Protein AF-C4XUM9-F1 (afdb_monomer)

Radius of gyration: 17.63 Å; Cα contacts (8 Å, |Δi|>4): 335; chains: 1; bounding box: 43×42×44 Å

pLDDT: mean 87.36, std 7.88, range [58.59, 98.12]

Secondary structure (DSSP, 8-state):
----HHHHHHS-SS--TTGGGTTTTGGGS-TTTTTS--TTTT-EEEEPPTTHHHHHHHTT---TTEEEEEEEEE-TTS-EEEEEEEEE--TT--TTTSPPPHHHHHTTEEEEE-TTS-EEEEEESSTTGGGBSSGGG-S-HHHHTSHHHHHHHHHHHTTTGGGSHHHHHHHHHHHHHHHHHHHHS-S-B-S-TT-HHHHHHHHHHHHHHHH-TTTSSHHHHHHHHHHHHHHHHHHSS----

Mean predicted aligned error: 4.96 Å

Solvent-accessible surface area (backbone atoms only — not comparable to full-atom values): 13783 Å² total; per-residue (Å²): 133,84,79,64,58,70,68,54,65,72,44,70,36,56,80,61,80,70,54,48,67,71,34,80,14,46,94,33,37,40,82,51,35,92,79,42,96,47,92,63,27,73,40,34,77,43,60,33,57,62,48,45,58,62,53,39,47,78,74,73,39,71,48,93,73,39,48,77,48,78,46,77,43,73,44,90,87,67,48,69,37,52,39,42,26,39,40,34,60,54,56,62,67,47,77,93,60,50,84,74,42,65,62,68,47,38,53,63,41,41,59,36,50,45,97,82,36,49,73,80,47,69,44,56,61,45,83,69,62,67,26,39,81,41,46,84,69,38,75,44,46,60,51,42,77,36,36,68,64,48,52,57,39,35,58,63,45,41,51,74,50,32,72,33,68,49,52,34,49,50,35,44,49,49,56,48,55,54,50,34,43,52,74,70,38,80,78,53,65,48,76,59,92,90,33,70,69,30,53,53,45,52,52,51,46,50,50,41,66,72,67,38,53,53,66,72,35,71,66,47,50,51,53,52,42,52,49,53,52,52,47,29,73,74,72,42,84,72,73,40,95

Structure (mmCIF, N/CA/C/O backbone):
data_AF-C4XUM9-F1
#
_entry.id   AF-C4XUM9-F1
#
loop_
_atom_site.group_PDB
_atom_site.id
_atom_site.type_symbol
_atom_site.label_atom_id
_atom_site.label_alt_id
_atom_site.label_comp_id
_atom_site.label_asym_id
_atom_site.label_entity_id
_atom_site.label_seq_id
_atom_site.pdbx_PDB_ins_code
_atom_site.Cartn_x
_atom_site.Cartn_y
_atom_site.Cartn_z
_atom_site.occupancy
_atom_site.B_iso_or_equiv
_atom_site.auth_seq_id
_atom_site.auth_comp_id
_atom_site.auth_asym_id
_atom_site.auth_atom_id
_atom_site.pdbx_PDB_model_num
ATOM 1 N N . MET A 1 1 ? -16.217 -0.225 17.282 1.00 58.59 1 MET A N 1
ATOM 2 C CA . MET A 1 1 ? -15.770 -1.622 17.498 1.00 58.59 1 MET A CA 1
ATOM 3 C C . MET A 1 1 ? -14.304 -1.639 17.130 1.00 58.59 1 MET A C 1
ATOM 5 O O . MET A 1 1 ? -14.008 -1.179 16.041 1.00 58.59 1 MET A O 1
ATOM 9 N N . SER A 1 2 ? -13.406 -2.092 18.003 1.00 78.06 2 SER A N 1
ATOM 10 C CA . SER A 1 2 ? -11.988 -2.178 17.647 1.00 78.06 2 SER A CA 1
ATOM 11 C C . SER A 1 2 ? -11.741 -3.335 16.677 1.00 78.06 2 SER A C 1
ATOM 13 O O . SER A 1 2 ? -12.441 -4.353 16.700 1.00 78.06 2 SER A O 1
ATOM 15 N N . VAL A 1 3 ? -10.749 -3.168 15.805 1.00 87.25 3 VAL A N 1
ATOM 16 C CA . VAL A 1 3 ? -10.325 -4.199 14.855 1.00 87.25 3 VAL A CA 1
ATOM 17 C C . VAL A 1 3 ? -9.830 -5.434 15.613 1.00 87.25 3 VAL A C 1
ATOM 19 O O . VAL A 1 3 ? -8.947 -5.336 16.466 1.00 87.25 3 VAL A O 1
ATOM 22 N N . ASN A 1 4 ? -10.361 -6.617 15.287 1.00 89.31 4 ASN A N 1
ATOM 23 C CA . ASN A 1 4 ? -9.868 -7.877 15.850 1.00 89.31 4 ASN A CA 1
ATOM 24 C C . ASN A 1 4 ? -8.611 -8.342 15.101 1.00 89.31 4 ASN A C 1
ATOM 26 O O . ASN A 1 4 ? -8.673 -9.185 14.203 1.00 89.31 4 ASN A O 1
ATOM 30 N N . TRP A 1 5 ? -7.466 -7.777 15.482 1.00 91.44 5 TRP A N 1
ATOM 31 C CA . TRP A 1 5 ? -6.184 -8.088 14.859 1.00 91.44 5 TRP A CA 1
ATOM 32 C C . TRP A 1 5 ? -5.729 -9.533 15.062 1.00 91.44 5 TRP A C 1
ATOM 34 O O . TRP A 1 5 ? -5.116 -10.081 14.153 1.00 91.44 5 TRP A O 1
ATOM 44 N N . ALA A 1 6 ? -6.092 -10.187 16.170 1.00 89.31 6 ALA A N 1
ATOM 45 C CA . ALA A 1 6 ? -5.773 -11.599 16.385 1.00 89.31 6 ALA A CA 1
ATOM 46 C C . ALA A 1 6 ? -6.428 -12.501 15.326 1.00 89.31 6 ALA A C 1
ATOM 48 O O . ALA A 1 6 ? -5.746 -13.284 14.669 1.00 89.31 6 ALA A O 1
ATOM 49 N N . ALA A 1 7 ? -7.724 -12.307 15.062 1.00 87.25 7 ALA A N 1
ATOM 50 C CA . ALA A 1 7 ? -8.428 -13.063 14.025 1.00 87.25 7 ALA A CA 1
ATOM 51 C C . ALA A 1 7 ? -7.882 -12.782 12.611 1.00 87.25 7 ALA A C 1
ATOM 53 O O . ALA A 1 7 ? -7.812 -13.678 11.770 1.00 87.25 7 ALA A O 1
ATOM 54 N N . ILE A 1 8 ? -7.476 -11.537 12.333 1.00 87.75 8 ILE A N 1
ATOM 55 C CA . ILE A 1 8 ? -6.858 -11.160 11.051 1.00 87.75 8 ILE A CA 1
ATOM 56 C C . ILE A 1 8 ? -5.431 -11.725 10.937 1.00 87.75 8 ILE A C 1
ATOM 58 O O . ILE A 1 8 ? -4.968 -12.029 9.837 1.00 87.75 8 ILE A O 1
ATOM 62 N N . ALA A 1 9 ? -4.710 -11.876 12.047 1.00 84.19 9 ALA A N 1
ATOM 63 C CA . ALA A 1 9 ? -3.357 -12.419 12.072 1.00 84.19 9 ALA A CA 1
ATOM 64 C C . ALA A 1 9 ? -3.317 -13.917 11.750 1.00 84.19 9 ALA A C 1
ATOM 66 O O . ALA A 1 9 ? -2.439 -14.360 11.008 1.00 84.19 9 ALA A O 1
ATOM 67 N N . GLU A 1 10 ? -4.296 -14.670 12.250 1.00 82.44 10 GLU A N 1
ATOM 68 C CA . GLU A 1 10 ? -4.438 -16.112 12.016 1.00 82.44 10 GLU A CA 1
ATOM 69 C C . GLU A 1 10 ? -4.840 -16.449 10.570 1.00 82.44 10 GLU A C 1
ATOM 71 O O . GLU A 1 10 ? -4.555 -17.542 10.073 1.00 82.44 10 GLU A O 1
ATOM 76 N N . ALA A 1 11 ? -5.474 -15.511 9.860 1.00 80.19 11 ALA A N 1
ATOM 77 C CA . ALA A 1 11 ? -5.874 -15.711 8.475 1.00 80.19 11 ALA A CA 1
ATOM 78 C C . ALA A 1 11 ? -4.653 -15.820 7.542 1.00 80.19 11 ALA A C 1
ATOM 80 O O . ALA A 1 11 ? -3.813 -14.922 7.429 1.00 80.19 11 ALA A O 1
ATOM 81 N N . ARG A 1 12 ? -4.580 -16.925 6.793 1.00 73.62 12 ARG A N 1
ATOM 82 C CA . ARG A 1 12 ? -3.581 -17.108 5.736 1.00 73.62 12 ARG A CA 1
ATOM 83 C C . ARG A 1 12 ? -4.054 -16.402 4.464 1.00 73.62 12 ARG A C 1
ATOM 85 O O . ARG A 1 12 ? -4.864 -16.950 3.722 1.00 73.62 12 ARG A O 1
ATOM 92 N N . HIS A 1 13 ? -3.563 -15.187 4.227 1.00 74.94 13 HIS A N 1
ATOM 93 C CA . HIS A 1 13 ? -3.999 -14.365 3.094 1.00 74.94 13 HIS A CA 1
ATOM 94 C C . HIS A 1 13 ? -3.445 -14.851 1.751 1.00 74.94 13 HIS A C 1
ATOM 96 O O . HIS A 1 13 ? -4.189 -15.358 0.912 1.00 74.94 13 HIS A O 1
ATOM 102 N N . VAL A 1 14 ? -2.125 -14.766 1.571 1.00 68.69 14 VAL A N 1
ATOM 103 C CA . VAL A 1 14 ? -1.428 -15.337 0.415 1.00 68.69 14 VAL A CA 1
ATOM 104 C C . VAL A 1 14 ? -0.789 -16.652 0.839 1.00 68.69 14 VAL A C 1
ATOM 106 O O . VAL A 1 14 ? 0.204 -16.697 1.563 1.00 68.69 14 VAL A O 1
ATOM 109 N N . ALA A 1 15 ? -1.395 -17.759 0.415 1.00 59.69 15 ALA A N 1
ATOM 110 C CA . ALA A 1 15 ? -1.006 -19.106 0.823 1.00 59.69 15 ALA A CA 1
ATOM 111 C C . ALA A 1 15 ? 0.086 -19.734 -0.064 1.00 59.69 15 ALA A C 1
ATOM 113 O O . ALA A 1 15 ? 0.144 -20.956 -0.179 1.00 59.69 15 ALA A O 1
ATOM 114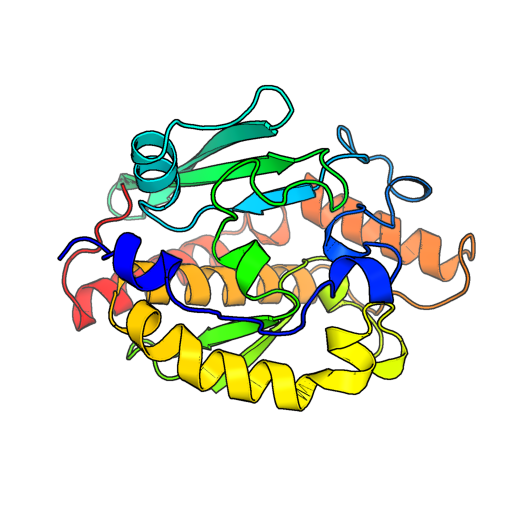 N N . VAL A 1 16 ? 0.973 -18.937 -0.667 1.00 68.62 16 VAL A N 1
ATOM 115 C CA . VAL A 1 16 ? 2.079 -19.470 -1.476 1.00 68.62 16 VAL A CA 1
ATOM 116 C C . VAL A 1 16 ? 3.310 -19.620 -0.592 1.00 68.62 16 VAL A C 1
ATOM 118 O O . VAL A 1 16 ? 3.952 -18.639 -0.217 1.00 68.62 16 VAL A O 1
ATOM 121 N N . LYS A 1 17 ? 3.585 -20.868 -0.199 1.00 69.62 17 LYS A N 1
ATOM 122 C CA . LYS A 1 17 ? 4.740 -21.216 0.633 1.00 69.62 17 LYS A CA 1
ATOM 123 C C . LYS A 1 17 ? 6.020 -20.718 -0.045 1.00 69.62 17 LYS A C 1
ATOM 125 O O . LYS A 1 17 ? 6.168 -20.877 -1.251 1.00 69.62 17 LYS A O 1
ATOM 130 N N . ASP A 1 18 ? 6.901 -20.099 0.737 1.00 71.12 18 ASP A N 1
ATOM 131 C CA . ASP A 1 18 ? 8.214 -19.631 0.289 1.00 71.12 18 ASP A CA 1
ATOM 132 C C . ASP A 1 18 ? 8.171 -18.719 -0.949 1.00 71.12 18 ASP A C 1
ATOM 134 O O . ASP A 1 18 ? 9.137 -18.663 -1.704 1.00 71.12 18 ASP A O 1
ATOM 138 N N . CYS A 1 19 ? 7.082 -17.967 -1.175 1.00 73.25 19 CYS A N 1
ATOM 139 C CA . CYS A 1 19 ? 6.931 -17.136 -2.378 1.00 73.25 19 CYS A CA 1
ATOM 140 C C . CYS A 1 19 ? 8.077 -16.130 -2.573 1.00 73.25 19 CYS A C 1
ATOM 142 O O . CYS A 1 19 ? 8.460 -15.836 -3.705 1.00 73.25 19 CYS A O 1
ATOM 144 N N . TRP A 1 20 ? 8.682 -15.668 -1.477 1.00 74.19 20 TRP A N 1
ATOM 145 C CA . TRP A 1 20 ? 9.862 -14.811 -1.483 1.00 74.19 20 TRP A CA 1
ATOM 146 C C . TRP A 1 20 ? 11.077 -15.469 -2.163 1.00 74.19 20 TRP A C 1
ATOM 148 O O . TRP A 1 20 ? 11.945 -14.756 -2.639 1.00 74.19 20 TRP A O 1
ATOM 158 N N . THR A 1 21 ? 11.146 -16.796 -2.290 1.00 76.00 21 THR A N 1
ATOM 159 C CA . THR A 1 21 ? 12.224 -17.493 -3.022 1.00 76.00 21 THR A CA 1
ATOM 160 C C . THR A 1 21 ? 12.020 -17.486 -4.541 1.00 76.00 21 THR A C 1
ATOM 162 O O . THR A 1 21 ? 12.982 -17.595 -5.292 1.00 76.00 21 THR A O 1
ATOM 165 N N . THR A 1 22 ? 10.780 -17.318 -5.012 1.00 77.00 22 THR A N 1
ATOM 166 C CA . THR A 1 22 ? 10.401 -17.557 -6.422 1.00 77.00 22 THR A CA 1
ATOM 167 C C . THR A 1 22 ? 10.713 -16.398 -7.371 1.00 77.00 22 THR A C 1
ATOM 169 O O . THR A 1 22 ? 10.670 -16.566 -8.5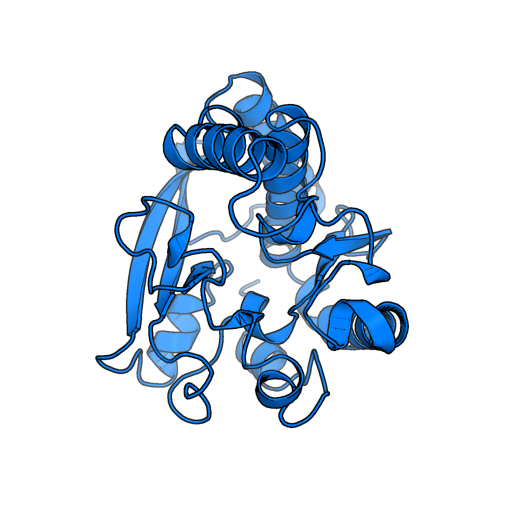84 1.00 77.00 22 THR A O 1
ATOM 172 N N . CYS A 1 23 ? 11.014 -15.220 -6.827 1.00 77.19 23 CYS A N 1
ATOM 173 C CA . CYS A 1 23 ? 11.340 -14.002 -7.573 1.00 77.19 23 CYS A CA 1
ATOM 174 C C . CYS A 1 23 ? 12.508 -13.255 -6.916 1.00 77.19 23 CYS A C 1
ATOM 176 O O . CYS A 1 23 ? 12.497 -12.030 -6.823 1.00 77.19 23 CYS A O 1
ATOM 178 N N . ASP A 1 24 ? 13.466 -14.012 -6.370 1.00 78.00 24 ASP A N 1
ATOM 179 C CA . ASP A 1 24 ? 14.638 -13.487 -5.659 1.00 78.00 24 ASP A CA 1
ATOM 180 C C . ASP A 1 24 ? 14.277 -12.448 -4.575 1.00 78.00 24 ASP A C 1
ATOM 182 O O . ASP A 1 24 ? 14.940 -11.434 -4.370 1.00 78.00 24 ASP A O 1
ATOM 186 N N . GLY A 1 25 ? 13.166 -12.667 -3.876 1.00 78.06 25 GLY A N 1
ATOM 187 C CA . GLY A 1 25 ? 12.691 -11.781 -2.823 1.00 78.06 25 GLY A CA 1
ATOM 188 C C . GLY A 1 25 ? 12.284 -10.399 -3.317 1.00 78.06 25 GLY A C 1
ATOM 189 O O . GLY A 1 25 ? 12.392 -9.463 -2.531 1.00 78.06 25 GLY A O 1
ATOM 190 N N . TYR A 1 26 ? 11.823 -10.254 -4.566 1.00 84.75 26 TYR A N 1
ATOM 191 C CA . TYR A 1 26 ? 11.442 -8.975 -5.181 1.00 84.75 26 TYR A CA 1
ATOM 192 C C . TYR A 1 26 ? 10.630 -8.058 -4.254 1.00 84.75 26 TYR A C 1
ATOM 194 O O . TYR A 1 26 ? 10.978 -6.902 -4.073 1.00 84.75 26 TYR A O 1
ATOM 202 N N . CYS A 1 27 ? 9.598 -8.572 -3.581 1.00 81.62 27 CYS A N 1
ATOM 203 C CA . CYS A 1 27 ? 8.765 -7.772 -2.672 1.00 81.62 27 CYS A CA 1
ATOM 204 C C . CYS A 1 27 ? 9.504 -7.245 -1.428 1.00 81.62 27 CYS A C 1
ATOM 206 O O . CYS A 1 27 ? 9.047 -6.322 -0.760 1.00 81.62 27 CYS A O 1
ATOM 208 N N . CYS A 1 28 ? 10.638 -7.859 -1.100 1.00 81.19 28 CYS A N 1
ATOM 209 C CA . CYS A 1 28 ? 11.462 -7.580 0.067 1.00 81.19 28 CYS A CA 1
ATOM 210 C C . CYS A 1 28 ? 12.797 -6.905 -0.283 1.00 81.19 28 CYS A C 1
ATOM 212 O O . CYS A 1 28 ? 13.547 -6.531 0.622 1.00 81.19 28 CYS A O 1
ATOM 214 N N . LYS A 1 29 ? 13.116 -6.775 -1.571 1.00 78.88 29 LYS A N 1
ATOM 215 C CA . LYS A 1 29 ? 14.255 -6.022 -2.079 1.00 78.88 29 LYS A CA 1
ATOM 216 C C . LYS A 1 29 ? 13.665 -4.800 -2.751 1.00 78.88 29 LYS A C 1
ATOM 218 O O . LYS A 1 29 ? 12.889 -4.934 -3.685 1.00 78.88 29 LYS A O 1
ATOM 223 N N . ASN A 1 30 ? 14.010 -3.602 -2.301 1.00 77.19 30 ASN A N 1
ATOM 224 C CA . ASN A 1 30 ? 13.734 -2.428 -3.115 1.00 77.19 30 ASN A CA 1
ATOM 225 C C . ASN A 1 30 ? 14.544 -2.573 -4.417 1.00 77.19 30 ASN A C 1
ATOM 227 O O . ASN A 1 30 ? 15.730 -2.270 -4.467 1.00 77.19 30 ASN 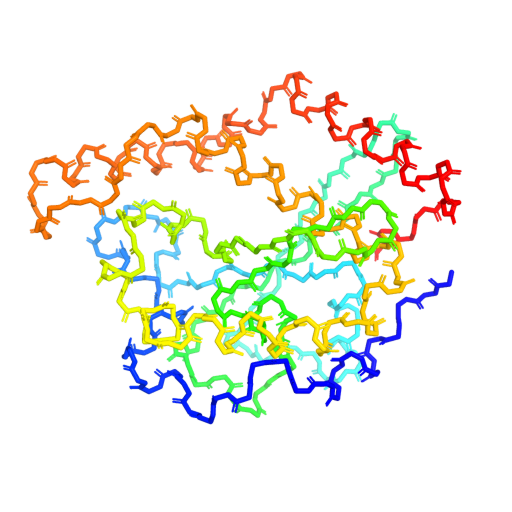A O 1
ATOM 231 N N . PHE A 1 31 ? 13.938 -3.169 -5.439 1.00 75.69 31 PHE A N 1
ATOM 232 C CA . PHE A 1 31 ? 14.640 -3.704 -6.607 1.00 75.69 31 PHE A CA 1
ATOM 233 C C . PHE A 1 31 ? 15.235 -2.606 -7.492 1.00 75.69 31 PHE A C 1
ATOM 235 O O . PHE A 1 31 ? 16.107 -2.874 -8.308 1.00 75.69 31 PHE A O 1
ATOM 242 N N . LEU A 1 32 ? 14.806 -1.363 -7.279 1.00 76.25 32 LEU A N 1
ATOM 243 C CA . LEU A 1 32 ? 15.339 -0.176 -7.931 1.00 76.25 32 LEU A CA 1
ATOM 244 C C . LEU A 1 32 ? 16.318 0.588 -7.042 1.00 76.25 32 LEU A C 1
ATOM 246 O O . LEU A 1 32 ? 16.688 1.706 -7.381 1.00 76.25 32 LEU A O 1
ATOM 250 N N . ALA A 1 33 ? 16.759 0.017 -5.918 1.00 76.50 33 ALA A N 1
ATOM 251 C CA . ALA A 1 33 ? 17.710 0.660 -5.013 1.00 76.50 33 ALA A CA 1
ATOM 252 C C . ALA A 1 33 ? 18.985 1.142 -5.724 1.00 76.50 33 ALA A C 1
ATOM 254 O O . ALA A 1 33 ? 19.549 2.161 -5.344 1.00 76.50 33 ALA A O 1
ATOM 255 N N . GLY A 1 34 ? 19.432 0.410 -6.751 1.00 75.94 34 GLY A N 1
ATOM 256 C CA . GLY A 1 34 ? 20.597 0.777 -7.560 1.00 75.94 34 GLY A CA 1
ATOM 257 C C . GLY A 1 34 ? 20.318 1.833 -8.635 1.00 75.94 34 GLY A C 1
ATOM 258 O O . GLY A 1 34 ? 21.256 2.424 -9.156 1.00 75.94 34 GLY A O 1
ATOM 259 N N . GLU A 1 35 ? 19.049 2.080 -8.966 1.00 81.50 35 GLU A N 1
ATOM 260 C CA . GLU A 1 35 ? 18.630 3.002 -10.032 1.00 81.50 35 GLU A CA 1
ATOM 261 C C . GLU A 1 35 ? 17.963 4.277 -9.492 1.00 81.50 35 GLU A C 1
ATOM 263 O O . GLU A 1 35 ? 17.860 5.278 -10.199 1.00 81.50 35 GLU A O 1
ATOM 268 N N . LEU A 1 36 ? 17.515 4.255 -8.235 1.00 77.56 36 LEU A N 1
ATOM 269 C CA . LEU A 1 36 ? 16.887 5.373 -7.549 1.00 77.56 36 LEU A CA 1
ATOM 270 C C . LEU A 1 36 ? 17.825 5.937 -6.487 1.00 77.56 36 LEU A C 1
ATOM 272 O O . LEU A 1 36 ? 18.328 5.218 -5.626 1.00 77.56 36 LEU A O 1
ATOM 276 N N . SER A 1 37 ? 17.989 7.257 -6.467 1.00 74.44 37 SER A N 1
ATOM 277 C CA . SER A 1 37 ? 18.758 7.938 -5.418 1.00 74.44 37 SER A CA 1
ATOM 278 C C . SER A 1 37 ? 17.897 8.168 -4.170 1.00 74.44 37 SER A C 1
ATOM 280 O O . SER A 1 37 ? 17.624 9.313 -3.807 1.00 74.44 37 SER A O 1
ATOM 282 N N . LEU A 1 38 ? 17.400 7.090 -3.549 1.00 67.88 38 LEU A N 1
ATOM 283 C CA . LEU A 1 38 ? 16.587 7.189 -2.334 1.00 67.88 38 LEU A CA 1
ATOM 284 C C . LEU A 1 38 ? 17.483 7.157 -1.079 1.00 67.88 38 LEU A C 1
ATOM 286 O O . LEU A 1 38 ? 18.261 6.211 -0.926 1.00 67.88 38 LEU A O 1
ATOM 290 N N . PRO A 1 39 ? 17.360 8.104 -0.127 1.00 63.41 39 PRO A N 1
ATOM 291 C CA . PRO A 1 39 ? 17.802 7.839 1.237 1.00 63.41 39 PRO A CA 1
ATOM 292 C C . PRO A 1 39 ? 16.976 6.650 1.743 1.00 63.41 39 PRO A C 1
ATOM 294 O O . PRO A 1 39 ? 15.755 6.676 1.627 1.00 63.41 39 PRO A O 1
ATOM 297 N N . ASP A 1 40 ? 17.628 5.598 2.238 1.00 68.75 40 ASP A N 1
ATOM 298 C CA . ASP A 1 40 ? 17.011 4.294 2.540 1.00 68.75 40 ASP A CA 1
ATOM 299 C C . ASP A 1 40 ? 16.650 3.434 1.314 1.00 68.75 40 ASP A C 1
ATOM 301 O O . ASP A 1 40 ? 15.733 2.613 1.376 1.00 68.75 40 ASP A O 1
ATOM 305 N N . ALA A 1 41 ? 17.382 3.571 0.203 1.00 70.19 41 ALA A N 1
ATOM 306 C CA . ALA A 1 41 ? 17.211 2.723 -0.977 1.00 70.19 41 ALA A CA 1
ATOM 307 C C . ALA A 1 41 ? 17.230 1.219 -0.655 1.00 70.19 41 ALA A C 1
ATOM 309 O O . ALA A 1 41 ? 16.585 0.450 -1.347 1.00 70.19 41 ALA A O 1
ATOM 310 N N . ASP A 1 42 ? 17.893 0.774 0.409 1.00 75.25 42 ASP A N 1
ATOM 311 C CA . ASP A 1 42 ? 17.946 -0.630 0.815 1.00 75.25 42 ASP A CA 1
ATOM 312 C C . ASP A 1 42 ? 16.760 -1.101 1.682 1.00 75.25 42 ASP A C 1
ATOM 314 O O . ASP A 1 42 ? 16.656 -2.302 1.961 1.00 75.25 42 ASP A O 1
ATOM 318 N N . LYS A 1 43 ? 15.872 -0.190 2.104 1.00 83.44 43 LYS A N 1
ATOM 319 C CA . LYS A 1 43 ? 14.734 -0.483 2.986 1.00 83.44 43 LYS A CA 1
ATOM 320 C C . LYS A 1 43 ? 13.452 -0.680 2.193 1.00 83.44 43 LYS A C 1
ATOM 322 O O . LYS A 1 43 ? 13.169 0.030 1.231 1.00 83.44 43 LYS A O 1
ATOM 327 N N . VAL A 1 44 ? 12.623 -1.599 2.673 1.00 86.00 44 VAL A N 1
ATOM 328 C CA . VAL A 1 44 ? 11.215 -1.683 2.282 1.00 86.00 44 VAL A CA 1
ATOM 329 C C . VAL A 1 44 ? 10.391 -0.953 3.333 1.00 86.00 44 VAL A C 1
ATOM 331 O O . VAL A 1 44 ? 10.535 -1.218 4.529 1.00 86.00 44 VAL A O 1
ATOM 334 N N . ILE A 1 45 ? 9.559 -0.016 2.880 1.00 89.12 45 ILE A N 1
ATOM 335 C CA . ILE A 1 45 ? 8.672 0.778 3.731 1.00 89.12 45 ILE A CA 1
ATOM 336 C C . ILE A 1 45 ? 7.247 0.256 3.556 1.00 89.12 45 ILE A C 1
ATOM 338 O O . ILE A 1 45 ? 6.727 0.263 2.443 1.00 89.12 45 ILE A O 1
ATOM 342 N N . VAL A 1 46 ? 6.620 -0.197 4.641 1.00 90.69 46 VAL A N 1
ATOM 343 C CA . VAL A 1 46 ? 5.282 -0.810 4.612 1.00 90.69 46 VAL A CA 1
ATOM 344 C C . VAL A 1 46 ? 4.387 -0.155 5.657 1.00 90.69 46 VAL A C 1
ATOM 346 O O . VAL A 1 46 ? 4.788 -0.104 6.818 1.00 90.69 46 VAL A O 1
ATOM 349 N N . PRO A 1 47 ? 3.189 0.338 5.304 1.00 92.62 47 PRO A N 1
ATOM 350 C CA . PRO A 1 47 ? 2.268 0.870 6.297 1.00 92.62 47 PRO A CA 1
ATOM 351 C C . PRO A 1 47 ? 1.648 -0.260 7.127 1.00 92.62 47 PRO A C 1
ATOM 353 O O . PRO A 1 47 ? 1.218 -1.284 6.591 1.00 92.62 47 PRO A O 1
ATOM 356 N N . TYR A 1 48 ? 1.561 -0.032 8.430 1.00 93.50 48 TYR A N 1
ATOM 357 C CA . TYR A 1 48 ? 0.600 -0.686 9.301 1.00 93.50 48 TYR A CA 1
ATOM 358 C C . TYR A 1 48 ? -0.778 -0.071 9.076 1.00 93.50 48 TYR A C 1
ATOM 360 O O . TYR A 1 48 ? -0.913 1.145 8.911 1.00 93.50 48 TYR A O 1
ATOM 368 N N . LEU A 1 49 ? -1.810 -0.910 9.079 1.00 92.25 49 LEU A N 1
ATOM 369 C CA . LEU A 1 49 ? -3.187 -0.419 9.096 1.00 92.25 49 LEU A CA 1
ATOM 370 C C . LEU A 1 49 ? -3.559 0.129 10.490 1.00 92.25 49 LEU A C 1
ATOM 372 O O . LEU A 1 49 ? -2.856 -0.163 11.463 1.00 92.25 49 LEU A O 1
ATOM 376 N N . PRO A 1 50 ? -4.651 0.911 10.619 1.00 89.00 50 PRO A N 1
ATOM 377 C CA . PRO A 1 50 ? -5.077 1.460 11.909 1.00 89.00 50 PRO A CA 1
ATOM 378 C C . PRO A 1 50 ? -5.145 0.400 13.023 1.00 89.00 50 PRO A C 1
ATOM 380 O O . PRO A 1 50 ? -5.711 -0.681 12.841 1.00 89.00 50 PRO A O 1
ATOM 383 N N . GLY A 1 51 ? -4.514 0.685 14.165 1.00 89.44 51 GLY A N 1
ATOM 384 C CA . GLY A 1 51 ? -4.384 -0.232 15.305 1.00 89.44 51 GLY A CA 1
ATOM 385 C C . GLY A 1 51 ? -3.443 -1.437 15.119 1.00 89.44 51 GLY A C 1
ATOM 386 O O . GLY A 1 51 ? -3.147 -2.127 16.096 1.00 89.44 51 GLY A O 1
ATOM 387 N N . GLU A 1 52 ? -2.931 -1.710 13.914 1.00 92.94 52 GLU A N 1
ATOM 388 C CA . GLU A 1 52 ? -2.127 -2.913 13.645 1.00 92.94 52 GLU A CA 1
ATOM 389 C C . GLU A 1 52 ? -0.771 -2.872 14.354 1.00 92.94 52 GLU A C 1
ATOM 391 O O . GLU A 1 52 ? -0.315 -3.870 14.912 1.00 92.94 52 GLU A O 1
ATOM 396 N N . PHE A 1 53 ? -0.128 -1.703 14.379 1.00 92.94 53 PHE A N 1
ATOM 397 C CA . PHE A 1 53 ? 1.146 -1.550 15.072 1.00 92.94 53 PHE A CA 1
ATOM 398 C C . PHE A 1 53 ? 0.995 -1.697 16.592 1.00 92.94 53 PHE A C 1
ATOM 400 O O . PHE A 1 53 ? 1.849 -2.297 17.241 1.00 92.94 53 PHE A O 1
ATOM 407 N N . ALA A 1 54 ? -0.112 -1.215 17.166 1.00 91.62 54 ALA A N 1
ATOM 408 C CA . ALA A 1 54 ? -0.410 -1.434 18.579 1.00 91.62 54 ALA A CA 1
ATOM 409 C C . ALA A 1 54 ? -0.551 -2.934 18.883 1.00 91.62 54 ALA A C 1
ATOM 411 O O . ALA A 1 54 ? 0.012 -3.417 19.863 1.00 91.62 54 ALA A O 1
ATOM 412 N N . TYR A 1 55 ? -1.209 -3.693 18.000 1.00 92.56 55 TYR A N 1
ATOM 413 C CA . TYR A 1 55 ? -1.267 -5.148 18.114 1.00 92.56 55 TYR A CA 1
ATOM 414 C C . TYR A 1 55 ? 0.125 -5.799 18.028 1.00 92.56 55 TYR A C 1
ATOM 416 O O . TYR A 1 55 ? 0.454 -6.622 18.881 1.00 92.56 55 TYR A O 1
ATOM 424 N N . GLN A 1 56 ? 0.991 -5.375 17.099 1.00 91.88 56 GLN A N 1
ATOM 425 C CA . GLN A 1 56 ? 2.389 -5.835 17.033 1.00 91.88 56 GLN A CA 1
ATOM 426 C C . GLN A 1 56 ? 3.137 -5.642 18.365 1.00 91.88 56 GLN A C 1
ATOM 428 O O . GLN A 1 56 ? 3.905 -6.515 18.769 1.00 91.88 56 GLN A O 1
ATOM 433 N N . GLN A 1 57 ? 2.912 -4.529 19.071 1.00 91.88 57 GLN A N 1
ATOM 434 C CA . GLN A 1 57 ? 3.531 -4.295 20.383 1.00 91.88 57 GLN A CA 1
ATOM 435 C C . GLN A 1 57 ? 3.084 -5.325 21.428 1.00 91.88 57 GLN A C 1
ATOM 437 O O . GLN A 1 57 ? 3.907 -5.782 22.219 1.00 91.88 57 GLN A O 1
ATOM 442 N N . THR A 1 58 ? 1.823 -5.770 21.391 1.00 93.25 58 THR A N 1
ATOM 443 C CA . THR A 1 58 ? 1.327 -6.824 22.300 1.00 93.25 58 THR A CA 1
ATOM 444 C C . THR A 1 58 ? 1.968 -8.193 22.056 1.00 93.25 58 THR A C 1
ATOM 446 O O . THR A 1 58 ? 1.996 -9.021 22.961 1.00 93.25 58 THR A O 1
ATOM 449 N N . LEU A 1 59 ? 2.526 -8.420 20.861 1.00 90.69 59 LEU A N 1
ATOM 450 C CA . LEU A 1 59 ? 3.201 -9.662 20.470 1.00 90.69 59 LEU A CA 1
ATOM 451 C C . LEU A 1 59 ? 4.713 -9.662 20.764 1.00 90.69 59 LEU A C 1
ATOM 453 O O . LEU A 1 59 ? 5.424 -10.548 20.296 1.00 90.69 59 LEU A O 1
ATOM 457 N N . GLY A 1 60 ? 5.217 -8.676 21.511 1.00 88.75 60 GLY A N 1
ATOM 458 C CA . GLY A 1 60 ? 6.642 -8.553 21.842 1.00 88.75 60 GLY A CA 1
ATOM 459 C C . GLY A 1 60 ? 7.405 -7.512 21.018 1.00 88.75 60 GLY A C 1
ATOM 460 O O . GLY A 1 60 ? 8.623 -7.418 21.144 1.00 88.75 60 GLY A O 1
ATOM 461 N N . GLY A 1 61 ? 6.711 -6.698 20.213 1.00 87.44 61 GLY A N 1
ATOM 462 C CA . GLY A 1 61 ? 7.311 -5.555 19.521 1.00 87.44 61 GLY A CA 1
ATOM 463 C C . GLY A 1 61 ? 8.118 -5.932 18.278 1.00 87.44 61 GLY A C 1
ATOM 464 O O . GLY A 1 61 ? 7.862 -6.953 17.646 1.00 87.44 61 GLY A O 1
ATOM 465 N N . LEU A 1 62 ? 9.038 -5.058 17.864 1.00 88.19 62 LEU A N 1
ATOM 466 C CA . LEU A 1 62 ? 9.860 -5.243 16.664 1.00 88.19 62 LEU A CA 1
ATOM 467 C C . LEU A 1 62 ? 11.295 -5.645 17.033 1.00 88.19 62 LEU A C 1
ATOM 469 O O . LEU A 1 62 ? 11.823 -5.122 18.014 1.00 88.19 62 LEU A O 1
ATOM 473 N N . PRO A 1 63 ? 11.953 -6.513 16.243 1.00 83.75 63 PRO A N 1
ATOM 474 C CA . PRO A 1 63 ? 13.377 -6.790 16.399 1.00 83.75 63 PRO A CA 1
ATOM 475 C C . PRO A 1 63 ? 14.215 -5.567 16.001 1.00 83.75 63 PRO A C 1
ATOM 477 O O . PRO A 1 63 ? 13.772 -4.739 15.209 1.00 83.75 63 PRO A O 1
ATOM 480 N N . GLU A 1 64 ? 15.469 -5.502 16.453 1.00 74.88 64 GLU A N 1
ATOM 481 C CA . GLU A 1 64 ? 16.382 -4.375 16.173 1.00 74.88 64 GLU A CA 1
ATOM 482 C C . GLU A 1 64 ? 16.581 -4.074 14.677 1.00 74.88 64 GLU A C 1
ATOM 484 O O . GLU A 1 64 ? 16.810 -2.931 14.286 1.00 74.88 64 GLU A O 1
ATOM 489 N N . SER A 1 65 ? 16.467 -5.090 13.815 1.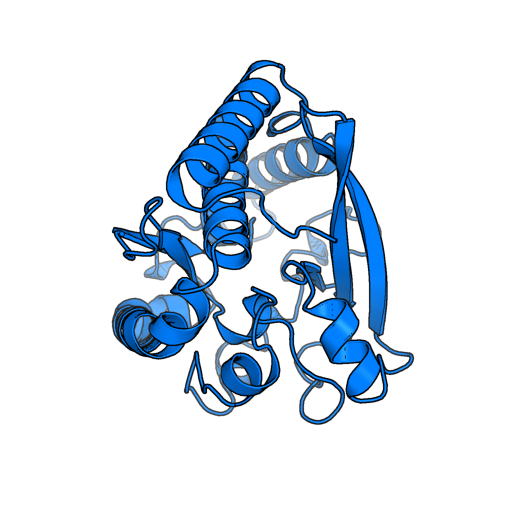00 70.94 65 SER A N 1
ATOM 490 C CA . SER A 1 65 ? 16.616 -4.957 12.358 1.00 70.94 65 SER A CA 1
ATOM 491 C C . SER A 1 65 ? 15.456 -4.220 11.680 1.00 70.94 65 SER A C 1
ATOM 493 O O . SER A 1 65 ? 15.455 -4.037 10.458 1.00 70.94 65 SER A O 1
ATOM 495 N N . VAL A 1 66 ? 14.446 -3.817 12.449 1.00 81.56 66 VAL A N 1
ATOM 496 C CA . VAL A 1 66 ? 13.207 -3.251 11.946 1.00 81.56 66 VAL A CA 1
ATOM 497 C C . VAL A 1 66 ? 12.776 -2.090 12.840 1.00 81.56 66 VAL A C 1
ATOM 499 O O . VAL A 1 66 ? 12.706 -2.210 14.057 1.00 81.56 66 VAL A O 1
ATOM 502 N N . ARG A 1 67 ? 12.443 -0.949 12.232 1.00 87.56 67 ARG A N 1
ATOM 503 C CA . ARG A 1 67 ? 11.955 0.234 12.962 1.00 87.56 67 ARG A CA 1
ATOM 504 C C . ARG A 1 67 ? 10.561 0.625 12.495 1.00 87.56 67 ARG A C 1
ATOM 506 O O . ARG A 1 67 ? 10.257 0.493 11.310 1.00 87.56 67 ARG A O 1
ATOM 513 N N . ALA A 1 68 ? 9.748 1.151 13.404 1.00 89.81 68 ALA A N 1
ATOM 514 C CA . ALA A 1 68 ? 8.501 1.822 13.059 1.00 89.81 68 ALA A CA 1
ATOM 515 C C . ALA A 1 68 ? 8.705 3.341 13.049 1.00 89.81 68 ALA A C 1
ATOM 517 O O . ALA A 1 68 ? 9.351 3.891 13.940 1.00 89.81 68 ALA A O 1
ATOM 518 N N . VAL A 1 69 ? 8.162 4.014 12.039 1.00 91.00 69 VAL A N 1
ATOM 519 C CA . VAL A 1 69 ? 8.152 5.473 11.919 1.00 91.00 69 VAL A CA 1
ATOM 520 C C . VAL A 1 69 ? 6.708 5.927 11.788 1.00 91.00 6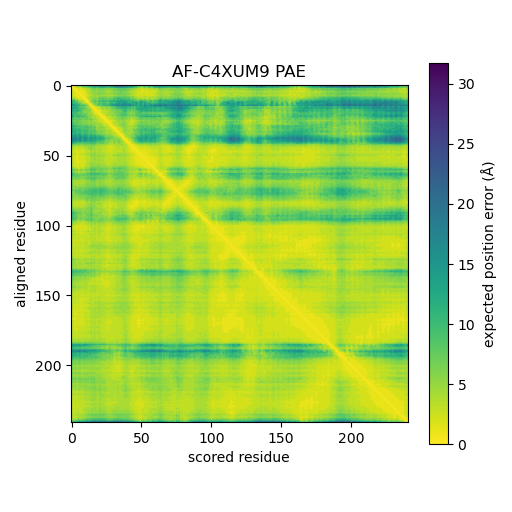9 VAL A C 1
ATOM 522 O O . VAL A 1 69 ? 6.036 5.581 10.820 1.00 91.00 69 VAL A O 1
ATOM 525 N N . ARG A 1 70 ? 6.230 6.717 12.749 1.00 90.69 70 ARG A N 1
ATOM 526 C CA . ARG A 1 70 ? 4.874 7.266 12.729 1.00 90.69 70 ARG A CA 1
ATOM 527 C C . ARG A 1 70 ? 4.801 8.515 11.858 1.00 90.69 70 ARG A C 1
ATOM 529 O O . ARG A 1 70 ? 5.628 9.415 11.997 1.00 90.69 70 ARG A O 1
ATOM 536 N N . GLN A 1 71 ? 3.786 8.594 11.005 1.00 87.75 71 GLN A N 1
ATOM 537 C CA . GLN A 1 71 ? 3.361 9.837 10.364 1.00 87.75 71 GLN A CA 1
ATOM 538 C C . GLN A 1 71 ? 1.945 10.174 10.817 1.00 87.75 71 GLN A C 1
ATOM 540 O O . GLN A 1 71 ? 1.068 9.312 10.820 1.00 87.75 71 GLN A O 1
ATOM 545 N N . THR A 1 72 ? 1.728 11.432 11.189 1.00 85.56 72 THR A N 1
ATOM 546 C CA . THR A 1 72 ? 0.422 11.929 11.623 1.00 85.56 72 THR A CA 1
ATOM 547 C C . THR A 1 72 ? -0.140 12.860 10.561 1.00 85.56 72 THR A C 1
ATOM 549 O O . THR A 1 72 ? 0.508 13.826 10.156 1.00 85.56 72 THR A O 1
ATOM 552 N N . TYR A 1 73 ? -1.358 12.568 10.131 1.00 82.62 73 TYR A N 1
ATOM 553 C CA . TYR A 1 73 ? -2.167 13.410 9.261 1.00 82.62 73 TYR A CA 1
ATOM 554 C C . TYR A 1 73 ? -3.290 14.031 10.085 1.00 82.62 73 TYR A C 1
ATOM 556 O O . TYR A 1 73 ? -3.729 13.443 11.067 1.00 82.62 73 TYR A O 1
ATOM 564 N N . VAL A 1 74 ? -3.768 15.210 9.699 1.00 80.62 74 VAL A N 1
ATOM 565 C CA . VAL A 1 74 ? -4.913 15.848 10.359 1.00 80.62 74 VAL A CA 1
ATOM 566 C C . VAL A 1 74 ? -6.125 15.692 9.452 1.00 80.62 74 VAL A C 1
ATOM 568 O O . VAL A 1 74 ? -6.094 16.102 8.292 1.00 80.62 74 VAL A O 1
ATOM 571 N N . LEU A 1 75 ? -7.173 15.054 9.967 1.00 77.00 75 LEU A N 1
ATOM 572 C CA . LEU A 1 75 ? -8.454 14.923 9.285 1.00 77.00 75 LEU A CA 1
ATOM 573 C C . LEU A 1 75 ? -9.190 16.275 9.249 1.00 77.00 75 LEU A C 1
ATOM 575 O O . LEU A 1 75 ? -8.888 17.162 10.047 1.00 77.00 75 LEU A O 1
ATOM 579 N N . PRO A 1 76 ? -10.193 16.450 8.368 1.00 73.00 76 PRO A N 1
ATOM 580 C CA . PRO A 1 76 ? -10.925 17.717 8.256 1.00 73.00 76 PRO A CA 1
ATOM 581 C C . PRO A 1 76 ? -11.626 18.165 9.542 1.00 73.00 76 PRO A C 1
ATOM 583 O O . PRO A 1 76 ? -11.874 19.352 9.722 1.00 73.00 76 PRO A O 1
ATOM 586 N N . ASP A 1 77 ? -11.955 17.226 10.429 1.00 74.81 77 ASP A N 1
ATOM 587 C CA . ASP A 1 77 ? -12.556 17.495 11.738 1.00 74.81 77 ASP A CA 1
ATOM 588 C C . ASP A 1 77 ? -11.516 17.767 12.843 1.00 74.81 77 ASP A C 1
ATOM 590 O O . ASP A 1 77 ? -11.864 17.858 14.019 1.00 74.81 77 ASP A O 1
ATOM 594 N N . GLY A 1 78 ? -10.238 17.887 12.476 1.00 80.00 78 GLY A N 1
ATOM 595 C CA . GLY A 1 78 ? -9.125 18.176 13.376 1.00 80.00 78 GLY A CA 1
ATOM 596 C C . GLY A 1 78 ? -8.533 16.953 14.078 1.00 80.00 78 GLY A C 1
ATOM 597 O O . GLY A 1 78 ? -7.518 17.094 14.762 1.00 80.00 78 GLY A O 1
ATOM 598 N N . ARG A 1 79 ? -9.108 15.751 13.923 1.00 81.81 79 ARG A N 1
ATOM 599 C CA . ARG A 1 79 ? -8.553 14.550 14.561 1.00 81.81 79 ARG A CA 1
ATOM 600 C C . ARG A 1 79 ? -7.262 14.084 13.882 1.00 81.81 79 ARG A C 1
ATOM 602 O O . ARG A 1 79 ? -7.170 14.128 12.653 1.00 81.81 79 ARG A O 1
ATOM 609 N N . PRO A 1 80 ? -6.273 13.591 14.649 1.00 82.00 80 PRO A N 1
ATOM 610 C CA . PRO A 1 80 ? -5.102 12.965 14.066 1.00 82.00 80 PRO A CA 1
ATOM 611 C C . PRO A 1 80 ? -5.465 11.593 13.489 1.00 82.00 80 PRO A C 1
ATOM 613 O O . PRO A 1 80 ? -6.169 10.803 14.114 1.00 82.00 80 PRO A O 1
ATOM 616 N N . TRP A 1 81 ? -4.931 11.297 12.314 1.00 84.75 81 TRP A N 1
ATOM 617 C CA . TRP A 1 81 ? -4.838 9.958 11.759 1.00 84.75 81 TRP A CA 1
ATOM 618 C C . TRP A 1 81 ? -3.367 9.554 11.742 1.00 84.75 81 TRP A C 1
ATOM 620 O O . TRP A 1 81 ? -2.554 10.147 11.028 1.00 84.75 81 TRP A O 1
ATOM 630 N N . ASN A 1 82 ? -3.020 8.565 12.561 1.00 85.94 82 ASN A N 1
ATOM 631 C CA . ASN A 1 82 ? -1.663 8.046 12.637 1.00 85.94 82 ASN A CA 1
ATOM 632 C C . ASN A 1 82 ? -1.505 6.870 11.676 1.00 85.94 82 ASN A C 1
ATOM 634 O O . ASN A 1 82 ? -2.300 5.933 11.683 1.00 85.94 82 ASN A O 1
ATOM 638 N N . VAL A 1 83 ? -0.447 6.908 10.875 1.00 88.56 83 VAL A N 1
ATOM 639 C CA . VAL A 1 83 ? -0.004 5.770 10.074 1.00 88.56 83 VAL A CA 1
ATOM 640 C C . VAL A 1 83 ? 1.409 5.424 10.510 1.00 88.56 83 VAL A C 1
ATOM 642 O O . VAL A 1 83 ? 2.338 6.220 10.358 1.00 88.56 83 VAL A O 1
ATOM 645 N N . ASP A 1 84 ? 1.567 4.237 11.083 1.00 93.31 84 ASP A N 1
ATOM 646 C CA . ASP A 1 84 ? 2.871 3.695 11.440 1.00 93.31 84 ASP A CA 1
ATOM 647 C C . ASP A 1 84 ? 3.469 2.976 10.232 1.00 93.31 84 ASP A C 1
ATOM 649 O O . ASP A 1 84 ? 2.834 2.121 9.623 1.00 93.31 84 ASP A O 1
ATOM 653 N N . PHE A 1 85 ? 4.704 3.305 9.874 1.00 92.81 85 PHE A N 1
ATOM 654 C CA . PHE A 1 85 ? 5.414 2.682 8.766 1.00 92.81 85 PHE A CA 1
ATOM 655 C C . PHE A 1 85 ? 6.523 1.785 9.283 1.00 92.81 85 PHE A C 1
ATOM 657 O O . PHE A 1 85 ? 7.432 2.230 9.982 1.00 92.81 85 PHE A O 1
ATOM 664 N N . LEU A 1 86 ? 6.487 0.523 8.884 1.00 92.00 86 LEU A N 1
ATOM 665 C CA . LEU A 1 86 ? 7.588 -0.403 9.028 1.00 92.00 86 LEU A CA 1
ATOM 666 C C . LEU A 1 86 ? 8.704 -0.044 8.049 1.00 92.00 86 LEU A C 1
ATOM 668 O O . LEU A 1 86 ? 8.485 -0.084 6.845 1.00 92.00 86 LEU A O 1
ATOM 672 N N . HIS A 1 87 ? 9.909 0.227 8.537 1.00 91.25 87 HIS A N 1
ATOM 673 C CA . HIS A 1 87 ? 11.119 0.240 7.718 1.00 91.25 87 HIS A CA 1
ATOM 674 C C . HIS A 1 87 ? 11.872 -1.068 7.968 1.00 91.25 87 HIS A C 1
ATOM 676 O O . HIS A 1 87 ? 12.409 -1.282 9.058 1.00 91.25 87 HIS A O 1
ATOM 682 N N . CYS A 1 88 ? 11.906 -1.939 6.962 1.00 86.94 88 CYS A N 1
ATOM 683 C CA . CYS A 1 88 ? 12.460 -3.283 7.063 1.00 86.94 88 CYS A CA 1
ATOM 684 C C . CYS A 1 88 ? 13.674 -3.465 6.143 1.00 86.94 88 CYS A C 1
ATOM 686 O O . CYS A 1 88 ? 13.618 -3.135 4.959 1.00 86.94 88 CYS A O 1
ATOM 688 N N . THR A 1 89 ? 14.747 -4.057 6.675 1.00 84.69 89 THR A N 1
ATOM 689 C CA . THR A 1 89 ? 15.955 -4.462 5.926 1.00 84.69 89 THR A CA 1
ATOM 690 C C . THR A 1 89 ? 16.156 -5.982 5.903 1.00 84.69 89 THR A C 1
ATOM 692 O O . THR A 1 89 ? 17.198 -6.475 5.469 1.00 84.69 89 THR A O 1
ATOM 695 N N . ALA A 1 90 ? 15.156 -6.761 6.337 1.00 79.94 90 ALA A N 1
ATOM 696 C CA . ALA A 1 90 ? 15.268 -8.216 6.469 1.00 79.94 90 ALA A CA 1
ATOM 697 C C . ALA A 1 90 ? 15.428 -8.950 5.121 1.00 79.94 90 ALA A C 1
ATOM 699 O O . ALA A 1 90 ? 15.933 -10.075 5.092 1.00 79.94 90 ALA A O 1
ATOM 700 N N . LYS A 1 91 ? 15.036 -8.327 3.996 1.00 79.62 91 LYS A N 1
ATOM 701 C CA . LYS A 1 91 ? 15.197 -8.869 2.630 1.00 79.62 91 LYS A CA 1
ATOM 702 C C . LYS A 1 91 ? 14.633 -10.293 2.476 1.00 79.62 91 LYS A C 1
ATOM 704 O O . LYS A 1 91 ? 15.299 -11.176 1.950 1.00 79.62 91 LYS A O 1
ATOM 709 N N . GLY A 1 92 ? 13.430 -10.530 3.003 1.00 77.88 92 GLY A N 1
ATOM 710 C CA . GLY A 1 92 ? 12.738 -11.827 2.943 1.00 77.88 92 GLY A CA 1
ATOM 711 C C . GLY A 1 92 ? 13.020 -12.750 4.131 1.00 77.88 92 GLY A C 1
ATOM 712 O O . GLY A 1 92 ? 12.286 -13.705 4.350 1.00 77.88 92 GLY A O 1
ATOM 713 N N . ARG A 1 93 ? 14.010 -12.422 4.971 1.00 76.62 93 ARG A N 1
ATOM 714 C CA . ARG A 1 93 ? 14.398 -13.207 6.158 1.00 76.62 93 ARG A CA 1
ATOM 715 C C . ARG A 1 93 ? 13.634 -12.801 7.423 1.00 76.62 93 ARG A C 1
ATOM 717 O O . ARG A 1 93 ? 14.179 -12.851 8.515 1.00 76.62 93 ARG A O 1
ATOM 724 N N . CYS A 1 94 ? 12.396 -12.332 7.274 1.00 76.62 94 CYS A N 1
ATOM 725 C CA . CYS A 1 94 ? 11.554 -11.873 8.385 1.00 76.62 94 CYS A CA 1
ATOM 726 C C . CYS A 1 94 ? 10.680 -12.975 8.997 1.00 76.62 94 CYS A C 1
ATOM 728 O O . CYS A 1 94 ? 9.881 -12.695 9.889 1.00 76.62 94 CYS A O 1
ATOM 730 N N . ASP A 1 95 ? 10.781 -14.209 8.505 1.00 75.81 95 ASP A N 1
ATOM 731 C CA . ASP A 1 95 ? 9.964 -15.302 9.012 1.00 75.81 95 ASP A CA 1
ATOM 732 C C . ASP A 1 95 ? 10.298 -15.631 10.470 1.00 75.81 95 ASP A C 1
ATOM 734 O O . ASP A 1 95 ? 11.466 -15.730 10.835 1.00 75.81 95 ASP A O 1
ATOM 738 N N . GLY A 1 96 ? 9.267 -15.712 11.313 1.00 76.94 96 GLY A N 1
ATOM 739 C CA . GLY A 1 96 ? 9.415 -15.909 12.758 1.00 76.94 96 GLY A CA 1
ATOM 740 C C . GLY A 1 96 ? 10.021 -14.732 13.537 1.00 76.94 96 GLY A C 1
ATOM 741 O O . GLY A 1 96 ? 10.130 -14.834 14.753 1.00 76.94 96 GLY A O 1
ATOM 742 N N . LEU A 1 97 ? 10.395 -13.621 12.886 1.00 76.31 97 LEU A N 1
ATOM 743 C CA . LEU A 1 97 ? 11.036 -12.487 13.571 1.00 76.31 97 LEU A CA 1
ATOM 744 C C . LEU A 1 97 ? 10.041 -11.501 14.191 1.00 76.31 97 LEU A C 1
ATOM 746 O O . LEU A 1 97 ? 10.340 -10.893 15.212 1.00 76.31 97 LEU A O 1
ATOM 750 N N . PHE A 1 98 ? 8.899 -11.286 13.540 1.00 81.38 98 PHE A N 1
ATOM 751 C CA . PHE A 1 98 ? 7.820 -10.413 14.005 1.00 81.38 98 PHE A CA 1
ATOM 752 C C . PHE A 1 98 ? 6.539 -10.699 13.215 1.00 81.38 98 PHE A C 1
ATOM 754 O O . PHE A 1 98 ? 6.556 -11.415 12.206 1.00 81.38 98 PHE A O 1
ATOM 761 N N . TYR A 1 99 ? 5.422 -10.122 13.654 1.00 84.19 99 TYR A N 1
ATOM 762 C CA . TYR A 1 99 ? 4.165 -10.230 12.932 1.00 84.19 99 TYR A CA 1
ATOM 763 C C . TYR A 1 99 ? 4.190 -9.306 11.700 1.00 84.19 99 TYR A C 1
ATOM 765 O O . TYR A 1 99 ? 4.376 -8.093 11.762 1.00 84.19 99 TYR A O 1
ATOM 773 N N . LYS A 1 100 ? 4.067 -9.910 10.516 1.00 86.88 100 LYS A N 1
ATOM 774 C CA . LYS A 1 100 ? 4.159 -9.178 9.247 1.00 86.88 100 LYS A CA 1
ATOM 775 C C . LYS A 1 100 ? 2.899 -8.306 9.077 1.00 86.88 100 LYS A C 1
ATOM 777 O O . LYS A 1 100 ? 1.801 -8.867 9.167 1.00 86.88 100 LYS A O 1
ATOM 782 N N . PRO A 1 101 ? 3.032 -7.001 8.748 1.00 90.19 101 PRO A N 1
ATOM 783 C CA . PRO A 1 101 ? 1.886 -6.142 8.455 1.00 90.19 101 PRO A CA 1
ATOM 784 C C . PRO A 1 101 ? 0.965 -6.774 7.412 1.00 90.19 101 PRO A C 1
ATOM 786 O O . PRO A 1 101 ? 1.437 -7.468 6.503 1.00 90.19 101 PRO A O 1
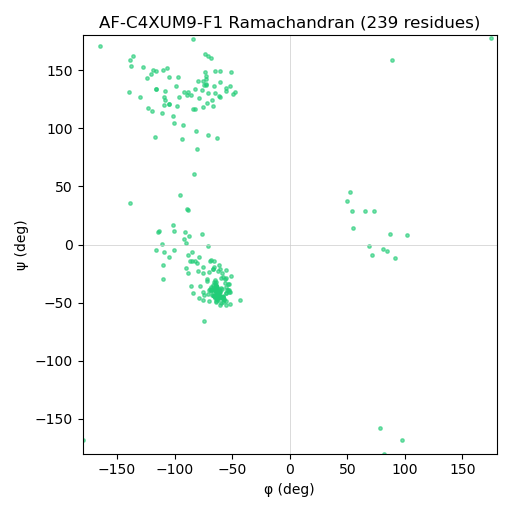ATOM 789 N N . LEU A 1 102 ? -0.337 -6.505 7.487 1.00 92.00 102 LEU A N 1
ATOM 790 C CA . LEU A 1 102 ? -1.327 -7.073 6.576 1.00 92.00 102 LEU A CA 1
ATOM 791 C C . LEU A 1 102 ? -0.961 -6.796 5.116 1.00 92.00 102 LEU A C 1
ATOM 793 O O . LEU A 1 102 ? -1.048 -7.700 4.291 1.00 92.00 102 LEU A O 1
ATOM 797 N N . VAL A 1 103 ? -0.451 -5.598 4.812 1.00 91.88 103 VAL A N 1
ATOM 798 C CA . VAL A 1 103 ? -0.001 -5.215 3.463 1.00 91.88 103 VAL A CA 1
ATOM 799 C C . VAL A 1 103 ? 1.100 -6.144 2.927 1.00 91.88 103 VAL A C 1
ATOM 801 O O . VAL A 1 103 ? 1.061 -6.523 1.757 1.00 91.88 103 VAL A O 1
ATOM 804 N N . CYS A 1 104 ? 2.032 -6.597 3.776 1.00 88.38 104 CYS A N 1
ATOM 805 C CA . CYS A 1 104 ? 3.011 -7.625 3.401 1.00 88.38 104 CYS A CA 1
ATOM 806 C C . CYS A 1 104 ? 2.348 -8.982 3.144 1.00 88.38 104 CYS A C 1
ATOM 808 O O . CYS A 1 104 ? 2.769 -9.718 2.255 1.00 88.38 104 CYS A O 1
ATOM 810 N N . ARG A 1 105 ? 1.337 -9.340 3.944 1.00 88.62 105 ARG A N 1
ATOM 811 C CA . ARG A 1 105 ? 0.667 -10.649 3.880 1.00 88.62 105 ARG A CA 1
ATOM 812 C C . ARG A 1 105 ? -0.290 -10.778 2.692 1.00 88.62 105 ARG A C 1
ATOM 814 O O . ARG A 1 105 ? -0.603 -11.906 2.318 1.00 88.62 105 ARG A O 1
ATOM 821 N N . ILE A 1 106 ? -0.718 -9.661 2.101 1.00 91.75 106 ILE A N 1
ATOM 822 C CA . ILE A 1 106 ? -1.583 -9.622 0.908 1.00 91.75 106 ILE A CA 1
ATOM 823 C C . ILE A 1 106 ? -0.831 -9.353 -0.406 1.00 91.75 106 ILE A C 1
ATOM 825 O O . ILE A 1 106 ? -1.428 -9.425 -1.476 1.00 91.75 106 ILE A O 1
ATOM 829 N N . TYR A 1 107 ? 0.477 -9.087 -0.354 1.00 90.06 107 TYR A N 1
ATOM 830 C CA . TYR A 1 107 ? 1.301 -8.840 -1.541 1.00 90.06 107 TYR A CA 1
ATOM 831 C C . TYR A 1 107 ? 1.151 -9.960 -2.605 1.00 90.06 107 TYR A C 1
ATOM 833 O O . TYR A 1 107 ? 1.208 -11.138 -2.243 1.00 90.06 107 TYR A O 1
ATOM 841 N N . PRO A 1 108 ? 1.017 -9.646 -3.915 1.00 91.69 108 PRO A N 1
ATOM 842 C CA . PRO A 1 108 ? 1.275 -8.353 -4.552 1.00 91.69 108 PRO A CA 1
ATOM 843 C C . PRO A 1 108 ? 0.071 -7.417 -4.661 1.00 91.69 108 PRO A C 1
ATOM 845 O O . PRO A 1 108 ? 0.236 -6.354 -5.249 1.00 91.69 108 PRO A O 1
ATOM 848 N N . TYR A 1 109 ? -1.101 -7.757 -4.113 1.00 94.44 109 TYR A N 1
ATOM 849 C CA . TYR A 1 109 ? -2.327 -6.991 -4.352 1.00 94.44 109 TYR A CA 1
ATOM 850 C C . TYR A 1 109 ? -3.011 -6.501 -3.076 1.00 94.44 109 TYR A C 1
ATOM 852 O O . TYR A 1 109 ? -3.124 -7.232 -2.095 1.00 94.44 109 TYR A O 1
ATOM 860 N N . PHE A 1 110 ? -3.579 -5.298 -3.122 1.00 95.31 110 PHE A N 1
ATOM 861 C CA . PHE A 1 110 ? -4.551 -4.837 -2.133 1.00 95.31 110 PHE A CA 1
ATOM 862 C C . PHE A 1 110 ? -5.947 -4.735 -2.767 1.00 95.31 110 PHE A C 1
ATOM 864 O O . PHE A 1 110 ? -6.063 -4.526 -3.980 1.00 95.31 110 PHE A O 1
ATOM 871 N N . PRO A 1 111 ? -7.026 -4.930 -1.987 1.00 97.31 111 PRO A N 1
ATOM 872 C CA . PRO A 1 111 ? -8.378 -4.902 -2.524 1.00 97.31 111 PRO A CA 1
ATOM 873 C C . PRO A 1 111 ? -8.823 -3.466 -2.828 1.00 97.31 111 PRO A C 1
ATOM 875 O O . PRO A 1 111 ? -8.673 -2.565 -2.004 1.00 97.31 111 PRO A O 1
ATOM 878 N N . LEU A 1 112 ? -9.471 -3.275 -3.974 1.00 98.12 112 LEU A N 1
ATOM 879 C CA . LEU A 1 112 ? -10.297 -2.096 -4.225 1.00 98.12 112 LEU A CA 1
ATOM 880 C C . LEU A 1 112 ? -11.672 -2.365 -3.627 1.00 98.12 112 LEU A C 1
ATOM 882 O O . LEU A 1 112 ? -12.357 -3.299 -4.053 1.00 98.12 112 LEU A O 1
ATOM 886 N N . VAL A 1 113 ? -12.072 -1.576 -2.636 1.00 97.88 113 VAL A N 1
ATOM 887 C CA . VAL A 1 113 ? -13.290 -1.819 -1.852 1.00 97.88 113 VAL A CA 1
ATOM 888 C C . VAL A 1 113 ? -14.308 -0.706 -2.050 1.00 97.88 113 VAL A C 1
ATOM 890 O O . VAL A 1 113 ? -13.960 0.435 -2.353 1.00 97.88 113 VAL A O 1
ATOM 893 N N . ASP A 1 114 ? -15.589 -1.040 -1.950 1.00 97.50 114 ASP A N 1
ATOM 894 C CA . ASP A 1 114 ? -16.638 -0.041 -1.761 1.00 97.50 114 ASP A CA 1
ATOM 895 C C . ASP A 1 114 ? -16.791 0.324 -0.272 1.00 97.50 114 ASP A C 1
ATOM 897 O O . ASP A 1 114 ? -16.163 -0.262 0.612 1.00 97.50 114 ASP A O 1
ATOM 901 N N . LEU A 1 115 ? -17.673 1.283 0.026 1.00 97.25 115 LEU A N 1
ATOM 902 C CA . LEU A 1 115 ? -17.947 1.694 1.406 1.00 97.25 115 LEU A CA 1
ATOM 903 C C . LEU A 1 115 ? -18.612 0.586 2.241 1.00 97.25 115 LEU A C 1
ATOM 905 O O . LEU A 1 115 ? -18.705 0.717 3.456 1.00 97.25 115 LEU A O 1
ATOM 909 N N . ALA A 1 116 ? -19.127 -0.481 1.630 1.00 96.94 116 ALA A N 1
ATOM 910 C CA . ALA A 1 116 ? -19.708 -1.624 2.325 1.00 96.94 116 ALA A CA 1
ATOM 911 C C . ALA A 1 116 ? -18.676 -2.710 2.668 1.00 96.94 116 ALA A C 1
ATOM 913 O O . ALA A 1 116 ? -19.018 -3.620 3.418 1.00 96.94 116 ALA A O 1
ATOM 914 N N . GLY A 1 117 ? -17.446 -2.604 2.158 1.00 96.75 117 GLY A N 1
ATOM 915 C CA . GLY A 1 117 ? -16.416 -3.632 2.295 1.00 96.75 117 GLY A CA 1
ATOM 916 C C . GLY A 1 117 ? -16.469 -4.698 1.197 1.00 96.75 117 GLY A C 1
ATOM 917 O O . GLY A 1 117 ? -15.751 -5.693 1.280 1.00 96.75 117 GLY A O 1
ATOM 918 N N . SER A 1 118 ? -17.278 -4.508 0.150 1.00 97.56 118 SER A N 1
ATOM 919 C CA . SER A 1 118 ? -17.294 -5.402 -1.010 1.00 97.56 118 SER A CA 1
ATOM 920 C C . SER A 1 118 ? -16.076 -5.129 -1.886 1.00 97.56 118 SER A C 1
ATOM 922 O O . SER A 1 118 ? -15.787 -3.981 -2.229 1.00 97.56 118 SER A O 1
ATOM 924 N N . ILE A 1 119 ? -15.373 -6.184 -2.296 1.00 98.12 119 ILE A N 1
ATOM 925 C CA . ILE A 1 119 ? -14.200 -6.051 -3.164 1.00 98.12 119 ILE A CA 1
ATOM 926 C C . ILE A 1 119 ? -14.658 -5.923 -4.622 1.00 98.12 119 ILE A C 1
ATOM 928 O O . ILE A 1 119 ? -15.208 -6.867 -5.185 1.00 98.12 119 ILE A O 1
ATOM 932 N N . ARG A 1 120 ? -14.374 -4.777 -5.244 1.00 97.62 120 ARG A N 1
ATOM 93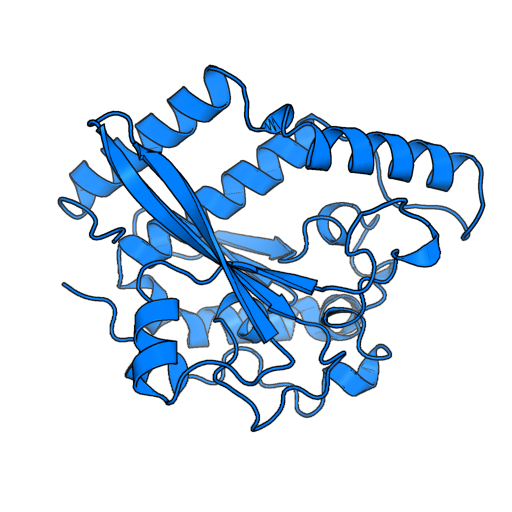3 C CA . ARG A 1 120 ? -14.668 -4.466 -6.655 1.00 97.62 120 ARG A CA 1
ATOM 934 C C . ARG A 1 120 ? -13.550 -4.892 -7.605 1.00 97.62 120 ARG A C 1
ATOM 936 O O . ARG A 1 120 ? -13.787 -5.107 -8.787 1.00 97.62 120 ARG A O 1
ATOM 943 N N . GLY A 1 121 ? -12.330 -5.004 -7.095 1.00 97.50 121 GLY A N 1
ATOM 944 C CA . GLY A 1 121 ? -11.140 -5.282 -7.890 1.00 97.50 121 GLY A CA 1
ATOM 945 C C . GLY A 1 121 ? -9.899 -5.369 -7.016 1.00 97.50 121 GLY A C 1
ATOM 946 O O . GLY A 1 121 ? -10.002 -5.430 -5.791 1.00 97.50 121 GLY A O 1
ATOM 947 N N . PHE A 1 122 ? -8.739 -5.377 -7.653 1.00 96.62 122 PHE A N 1
ATOM 948 C CA . PHE A 1 122 ? -7.445 -5.398 -6.989 1.00 96.62 122 PHE A CA 1
ATOM 949 C C . PHE A 1 122 ? -6.487 -4.453 -7.693 1.00 96.62 122 PHE A C 1
ATOM 951 O O . PHE A 1 122 ? -6.621 -4.208 -8.890 1.00 96.62 122 PHE A O 1
ATOM 958 N N . GLU A 1 123 ? -5.520 -3.961 -6.934 1.00 95.44 123 GLU A N 1
ATOM 959 C CA . GLU A 1 123 ? -4.431 -3.136 -7.434 1.00 95.44 123 GLU A CA 1
ATOM 960 C C . GLU A 1 123 ? -3.115 -3.554 -6.776 1.00 95.44 123 GLU A C 1
ATOM 962 O O . GLU A 1 123 ? -3.132 -4.193 -5.721 1.00 95.44 123 GLU A O 1
ATOM 967 N N . TYR A 1 124 ? -1.973 -3.237 -7.388 1.00 93.62 124 TYR A N 1
ATOM 968 C CA . TYR A 1 124 ? -0.676 -3.610 -6.829 1.00 93.62 124 TYR A CA 1
ATOM 969 C C . TYR A 1 124 ? -0.365 -2.896 -5.501 1.00 93.62 124 TYR A C 1
ATOM 971 O O . TYR A 1 124 ? -0.547 -1.688 -5.366 1.00 93.62 124 TYR A O 1
ATOM 979 N N . CYS A 1 125 ? 0.160 -3.639 -4.519 1.00 90.06 125 CYS A N 1
ATOM 980 C CA . CYS A 1 125 ? 0.547 -3.122 -3.197 1.00 90.06 125 CYS A CA 1
ATOM 981 C C . CYS A 1 125 ? 1.733 -2.153 -3.240 1.00 90.06 125 CYS A C 1
ATOM 983 O O . CYS A 1 125 ? 1.815 -1.242 -2.418 1.00 90.06 125 CYS A O 1
ATOM 985 N N . SER A 1 126 ? 2.688 -2.375 -4.143 1.00 89.38 126 SER A N 1
ATOM 986 C CA . SER A 1 126 ? 3.864 -1.516 -4.285 1.00 89.38 126 SER A CA 1
ATOM 987 C C . SER A 1 126 ? 3.551 -0.379 -5.248 1.00 89.38 126 SER A C 1
ATOM 989 O O . SER A 1 126 ? 3.091 -0.614 -6.363 1.00 89.38 126 SER A O 1
ATOM 991 N N . LEU A 1 127 ? 3.867 0.857 -4.847 1.00 90.00 127 LEU A N 1
ATOM 992 C CA . LEU A 1 127 ? 3.690 2.036 -5.701 1.00 90.00 127 LEU A CA 1
ATOM 993 C C . LEU A 1 127 ? 4.465 1.936 -7.019 1.00 90.00 127 LEU A C 1
ATOM 995 O O . LEU A 1 127 ? 4.048 2.522 -8.011 1.00 90.00 127 LEU A O 1
ATOM 999 N N . MET A 1 128 ? 5.577 1.201 -7.042 1.00 87.25 128 MET A N 1
ATOM 1000 C CA . MET A 1 128 ? 6.329 0.976 -8.272 1.00 87.25 128 MET A CA 1
ATOM 1001 C C . MET A 1 128 ? 5.678 -0.092 -9.157 1.00 87.25 128 MET A C 1
ATOM 1003 O O . MET A 1 128 ? 5.678 0.045 -10.378 1.00 87.25 128 MET A O 1
ATOM 1007 N N . ASP A 1 129 ? 5.085 -1.127 -8.552 1.00 90.00 129 ASP A N 1
ATOM 1008 C CA . ASP A 1 129 ? 4.458 -2.231 -9.292 1.00 90.00 129 ASP A CA 1
ATOM 1009 C C . ASP A 1 129 ? 3.277 -1.733 -10.150 1.00 90.00 129 ASP A C 1
ATOM 1011 O O . ASP A 1 129 ? 2.963 -2.325 -11.180 1.00 90.00 129 ASP A O 1
ATOM 1015 N N . LEU A 1 130 ? 2.693 -0.581 -9.786 1.00 89.69 130 LEU A N 1
ATOM 1016 C CA . LEU A 1 130 ? 1.644 0.122 -10.535 1.00 89.69 130 LEU A CA 1
ATOM 1017 C C . LEU A 1 130 ? 2.002 0.453 -11.986 1.00 89.69 130 LEU A C 1
ATOM 1019 O O . LEU A 1 130 ? 1.083 0.738 -12.758 1.00 89.69 130 LEU A O 1
ATOM 1023 N N . PHE A 1 131 ? 3.295 0.503 -12.312 1.00 91.69 131 PHE A N 1
ATOM 1024 C CA . PHE A 1 131 ? 3.804 1.025 -13.575 1.00 91.69 131 PHE A CA 1
ATOM 1025 C C . PHE A 1 131 ? 4.398 -0.042 -14.487 1.00 91.69 131 PHE A C 1
ATOM 1027 O O . PHE A 1 131 ? 4.839 0.302 -15.578 1.00 91.69 131 PHE A O 1
ATOM 1034 N N . HIS A 1 132 ? 4.401 -1.319 -14.104 1.00 89.19 132 HIS A N 1
ATOM 1035 C CA . HIS A 1 132 ? 4.739 -2.376 -15.061 1.00 89.19 132 HIS A CA 1
ATOM 1036 C C . HIS A 1 132 ? 3.741 -2.367 -16.224 1.00 89.19 132 HIS A C 1
ATOM 1038 O O . HIS A 1 132 ? 2.541 -2.189 -16.016 1.00 89.19 132 HIS A O 1
ATOM 1044 N N . ALA A 1 133 ? 4.228 -2.581 -17.450 1.00 84.44 133 ALA A N 1
ATOM 1045 C CA . ALA A 1 133 ? 3.401 -2.550 -18.664 1.00 84.44 133 ALA A CA 1
ATOM 1046 C C . ALA A 1 133 ? 2.286 -3.620 -18.686 1.00 84.44 133 ALA A C 1
ATOM 1048 O O . ALA A 1 133 ? 1.325 -3.511 -19.444 1.00 84.44 133 ALA A O 1
ATOM 1049 N N . GLY A 1 134 ? 2.401 -4.641 -17.837 1.00 85.38 134 GLY A N 1
ATOM 1050 C CA . GLY A 1 134 ? 1.397 -5.672 -17.618 1.00 85.38 134 GLY A CA 1
ATOM 1051 C C . GLY A 1 134 ? 1.909 -6.757 -16.666 1.00 85.38 134 GLY A C 1
ATOM 1052 O O . GLY A 1 134 ? 3.066 -6.698 -16.239 1.00 85.38 134 GLY A O 1
ATOM 1053 N N . PRO A 1 135 ? 1.076 -7.762 -16.336 1.00 85.75 135 PRO A N 1
ATOM 1054 C CA . PRO A 1 135 ? 1.480 -8.895 -15.500 1.00 85.75 135 PRO A CA 1
ATOM 1055 C C . PRO A 1 135 ? 2.707 -9.643 -16.041 1.00 85.75 135 PRO A C 1
ATOM 1057 O O . PRO A 1 135 ? 3.572 -10.023 -15.258 1.00 85.75 135 PRO A O 1
ATOM 1060 N N . ASP A 1 136 ? 2.831 -9.781 -17.365 1.00 87.69 136 ASP A N 1
ATOM 1061 C CA . ASP A 1 136 ? 3.952 -10.480 -18.016 1.00 87.69 136 ASP A CA 1
ATOM 1062 C C . ASP A 1 136 ? 5.297 -9.769 -17.824 1.00 87.69 136 ASP A C 1
ATOM 1064 O O . ASP A 1 136 ? 6.334 -10.418 -17.697 1.00 87.69 136 ASP A O 1
ATOM 1068 N N . ALA A 1 137 ? 5.275 -8.436 -17.734 1.00 86.38 137 ALA A N 1
ATOM 1069 C CA . ALA A 1 137 ? 6.453 -7.623 -17.436 1.00 86.38 137 ALA A CA 1
ATOM 1070 C C . ALA A 1 137 ? 6.801 -7.621 -15.935 1.00 86.38 137 ALA A C 1
ATOM 1072 O O . ALA A 1 137 ? 7.867 -7.14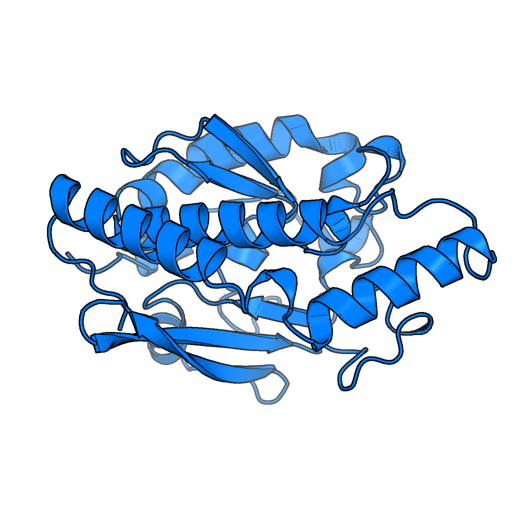6 -15.541 1.00 86.38 137 ALA A O 1
ATOM 1073 N N . HIS A 1 138 ? 5.916 -8.147 -15.081 1.00 89.50 138 HIS A N 1
ATOM 1074 C CA . HIS A 1 138 ? 6.101 -8.115 -13.642 1.00 89.50 138 HIS A CA 1
ATOM 1075 C C . HIS A 1 138 ? 7.102 -9.205 -13.192 1.00 89.50 138 HIS A C 1
ATOM 1077 O O . HIS A 1 138 ? 6.904 -10.399 -13.447 1.00 89.50 138 HIS A O 1
ATOM 1083 N N . PRO A 1 139 ? 8.165 -8.855 -12.445 1.00 86.81 139 PRO A N 1
ATOM 1084 C CA . PRO A 1 139 ? 9.189 -9.819 -12.024 1.00 86.81 139 PRO A CA 1
ATOM 1085 C C . PRO A 1 139 ? 8.691 -10.790 -10.943 1.00 86.81 139 PRO A C 1
ATOM 1087 O O . PRO A 1 139 ? 9.127 -11.941 -10.890 1.00 86.81 139 PRO A O 1
ATOM 1090 N N . CYS A 1 140 ? 7.747 -10.367 -10.094 1.00 88.31 140 CYS A N 1
ATOM 1091 C CA . CYS A 1 140 ? 7.118 -11.263 -9.123 1.00 88.31 140 CYS A CA 1
ATOM 1092 C C . CYS A 1 140 ? 6.258 -12.348 -9.794 1.00 88.31 140 CYS A C 1
ATOM 1094 O O . CYS A 1 140 ? 5.226 -12.048 -10.392 1.00 88.31 140 CYS A O 1
ATOM 1096 N N . THR A 1 141 ? 6.619 -13.613 -9.576 1.00 89.00 141 THR A N 1
ATOM 1097 C CA . THR A 1 141 ? 5.886 -14.804 -10.037 1.00 89.00 141 THR A CA 1
ATOM 1098 C C . THR A 1 141 ? 4.431 -14.830 -9.558 1.00 89.00 141 THR A C 1
ATOM 1100 O O . THR A 1 141 ? 3.547 -15.259 -10.294 1.00 89.00 141 THR A O 1
ATOM 1103 N N . LEU A 1 142 ? 4.143 -14.305 -8.357 1.00 89.50 142 LEU A N 1
ATOM 1104 C CA . LEU A 1 142 ? 2.765 -14.219 -7.856 1.00 89.50 142 LEU A CA 1
ATOM 1105 C C . LEU A 1 142 ? 1.878 -13.307 -8.703 1.00 89.50 142 LEU A C 1
ATOM 1107 O O . LEU A 1 142 ? 0.693 -13.588 -8.847 1.00 89.50 142 LEU A O 1
ATOM 1111 N N . ALA A 1 143 ? 2.442 -12.223 -9.235 1.00 91.25 143 ALA A N 1
ATOM 1112 C CA . ALA A 1 143 ? 1.724 -11.303 -10.107 1.00 91.25 143 ALA A CA 1
ATOM 1113 C C . ALA A 1 143 ? 1.623 -11.858 -11.533 1.00 91.25 143 ALA A C 1
ATOM 1115 O O . ALA A 1 143 ? 0.543 -11.851 -12.117 1.00 91.25 143 ALA A O 1
ATOM 1116 N N . ARG A 1 144 ? 2.740 -12.371 -12.062 1.00 91.81 144 ARG A N 1
ATOM 1117 C CA . ARG A 1 144 ? 2.856 -12.835 -13.449 1.00 91.81 144 ARG A CA 1
ATOM 1118 C C . ARG A 1 144 ? 2.078 -14.119 -13.728 1.00 91.81 144 ARG A C 1
ATOM 1120 O O . ARG A 1 144 ? 1.345 -14.194 -14.702 1.00 91.81 144 ARG A O 1
ATOM 1127 N N . GLU A 1 145 ? 2.228 -15.130 -12.875 1.00 90.88 145 GLU A N 1
ATOM 1128 C CA . GLU A 1 145 ? 1.758 -16.495 -13.167 1.00 90.88 145 GLU A CA 1
ATOM 1129 C C . GLU A 1 145 ? 0.556 -16.906 -12.312 1.00 90.88 145 GLU A C 1
ATOM 1131 O O . GLU A 1 145 ? -0.282 -17.692 -12.748 1.00 90.88 145 GLU A O 1
ATOM 1136 N N . LEU A 1 146 ? 0.446 -16.373 -11.091 1.00 91.06 146 LEU A N 1
ATOM 1137 C CA . LEU A 1 146 ? -0.586 -16.772 -10.125 1.00 91.06 146 LEU A CA 1
ATOM 1138 C C . LEU A 1 146 ? -1.605 -15.666 -9.825 1.00 91.06 146 LEU A C 1
ATOM 1140 O O . LEU A 1 146 ? -2.392 -15.812 -8.889 1.00 91.06 146 LEU A O 1
ATOM 1144 N N . GLY A 1 147 ? -1.624 -14.583 -10.609 1.00 92.12 147 GLY A N 1
ATOM 1145 C CA . GLY A 1 147 ? -2.370 -13.363 -10.291 1.00 92.12 147 GLY A CA 1
ATOM 1146 C C . GLY A 1 147 ? -3.844 -13.613 -9.961 1.00 92.12 147 GLY A C 1
ATOM 1147 O O . GLY A 1 147 ? -4.313 -13.225 -8.891 1.00 92.12 147 GLY A O 1
ATOM 1148 N N . GLN A 1 148 ? -4.558 -14.342 -10.825 1.00 92.88 148 GLN A N 1
ATOM 1149 C CA . GLN A 1 148 ? -5.973 -14.668 -10.613 1.00 92.88 148 GLN A CA 1
ATOM 1150 C C . GLN A 1 148 ? -6.191 -15.532 -9.359 1.00 92.88 148 GLN A C 1
ATOM 1152 O O . GLN A 1 148 ? -7.038 -15.216 -8.524 1.00 92.88 148 GLN A O 1
ATOM 1157 N N . ALA A 1 149 ? -5.389 -16.585 -9.179 1.00 91.75 149 ALA A N 1
ATOM 1158 C CA . ALA A 1 149 ? -5.501 -17.480 -8.027 1.00 91.75 149 ALA A CA 1
ATOM 1159 C C . ALA A 1 149 ? -5.227 -16.750 -6.700 1.00 91.75 149 ALA A C 1
ATOM 1161 O O . ALA A 1 149 ? -5.908 -16.995 -5.699 1.00 91.75 149 ALA A O 1
ATOM 1162 N N . VAL A 1 150 ? -4.260 -15.825 -6.695 1.00 92.50 150 VAL A N 1
ATOM 1163 C CA . VAL A 1 150 ? -3.971 -14.962 -5.545 1.00 92.50 150 VAL A CA 1
ATOM 1164 C C . VAL A 1 150 ? -5.159 -14.049 -5.256 1.00 92.50 150 VAL A C 1
ATOM 1166 O O . VAL A 1 150 ? -5.620 -14.015 -4.118 1.00 92.50 150 VAL A O 1
ATOM 1169 N N . GLN A 1 151 ? -5.698 -13.360 -6.264 1.00 94.75 151 GLN A N 1
ATOM 1170 C CA . GLN A 1 151 ? -6.863 -12.486 -6.102 1.00 94.75 151 GLN A CA 1
ATOM 1171 C C . GLN A 1 151 ? -8.076 -13.243 -5.540 1.00 94.75 151 GLN A C 1
ATOM 1173 O O . GLN A 1 151 ? -8.707 -12.777 -4.590 1.00 94.75 151 GLN A O 1
ATOM 1178 N N . ASP A 1 152 ? -8.366 -14.445 -6.037 1.00 93.44 152 ASP A N 1
ATOM 1179 C CA . ASP A 1 152 ? -9.466 -15.271 -5.526 1.00 93.44 152 ASP A CA 1
ATOM 1180 C C . ASP A 1 152 ? -9.235 -15.721 -4.075 1.00 93.44 152 ASP A C 1
ATOM 1182 O O . ASP A 1 152 ? -10.166 -15.738 -3.262 1.00 93.44 152 ASP A O 1
ATOM 1186 N N . GLY A 1 153 ? -7.991 -16.055 -3.717 1.00 92.12 153 GLY A N 1
ATOM 1187 C CA . GLY A 1 153 ? -7.595 -16.339 -2.335 1.00 92.12 153 GLY A CA 1
ATOM 1188 C C . GLY A 1 153 ? -7.755 -15.130 -1.411 1.00 92.12 153 GLY A C 1
ATOM 1189 O O . GLY A 1 153 ? -8.283 -15.253 -0.300 1.00 92.12 153 GLY A O 1
ATOM 1190 N N . LEU A 1 154 ? -7.376 -13.945 -1.890 1.00 94.00 154 LEU A N 1
ATOM 1191 C CA . LEU A 1 154 ? -7.532 -12.687 -1.168 1.00 94.00 154 LEU A CA 1
ATOM 1192 C C . LEU A 1 154 ? -9.003 -12.345 -0.934 1.00 94.00 154 LEU A C 1
ATOM 1194 O O . LEU A 1 154 ? -9.345 -11.948 0.176 1.00 94.00 154 LEU A O 1
ATOM 1198 N N . ARG A 1 155 ? -9.899 -12.581 -1.906 1.00 94.56 155 ARG A N 1
ATOM 1199 C CA . ARG A 1 155 ? -11.344 -12.347 -1.714 1.00 94.56 155 ARG A CA 1
ATOM 1200 C C . ARG A 1 155 ? -11.908 -13.100 -0.516 1.00 94.56 155 ARG A C 1
ATOM 1202 O O . ARG A 1 155 ? -12.696 -12.545 0.243 1.00 94.56 155 ARG A O 1
ATOM 1209 N N . ARG A 1 156 ? -11.488 -14.353 -0.334 1.00 91.12 156 ARG A N 1
ATOM 1210 C CA . ARG A 1 156 ? -11.932 -15.190 0.788 1.00 91.12 156 ARG A CA 1
ATOM 1211 C C . ARG A 1 156 ? -11.263 -14.783 2.097 1.00 91.12 156 ARG A C 1
ATOM 1213 O O . ARG A 1 156 ? -11.938 -14.623 3.107 1.00 91.12 156 ARG A O 1
ATOM 1220 N N . SER A 1 157 ? -9.944 -14.607 2.081 1.00 91.56 157 SER A N 1
ATOM 1221 C CA . SER A 1 157 ? -9.163 -14.376 3.302 1.00 91.56 157 SER A CA 1
ATOM 1222 C C . SER A 1 157 ? -9.305 -12.965 3.877 1.00 91.56 157 SER A C 1
ATOM 1224 O O . SER A 1 157 ? -9.100 -12.781 5.074 1.00 91.56 157 SER A O 1
ATOM 1226 N N . LEU A 1 158 ? -9.657 -11.968 3.059 1.00 93.88 158 LEU A N 1
ATOM 1227 C CA . LEU A 1 158 ? -9.875 -10.591 3.512 1.00 93.88 158 LEU A CA 1
ATOM 1228 C C . LEU A 1 158 ? -11.296 -10.326 4.003 1.00 93.88 158 LEU A C 1
ATOM 1230 O O . LEU A 1 158 ? -11.508 -9.325 4.683 1.00 93.88 158 LEU A O 1
ATOM 1234 N N . ALA A 1 159 ? -12.256 -11.210 3.724 1.00 91.38 159 ALA A N 1
ATOM 1235 C CA . ALA A 1 159 ? -13.643 -11.018 4.141 1.00 91.38 159 ALA A CA 1
ATOM 1236 C C . ALA A 1 159 ? -13.802 -10.707 5.649 1.00 91.38 159 ALA A C 1
ATOM 1238 O O . ALA A 1 159 ? -14.568 -9.800 5.969 1.00 91.38 159 ALA A O 1
ATOM 1239 N N . PRO A 1 160 ? -13.069 -11.347 6.589 1.00 90.75 160 PRO A N 1
ATOM 1240 C CA . PRO A 1 160 ? -13.136 -10.979 8.005 1.00 90.75 160 PRO A CA 1
ATOM 1241 C C . PRO A 1 160 ? -12.616 -9.565 8.295 1.00 90.75 160 PRO A C 1
ATOM 1243 O O . PRO A 1 160 ? -13.217 -8.846 9.089 1.00 90.75 160 PRO A O 1
ATOM 1246 N N . ALA A 1 161 ? -11.525 -9.157 7.640 1.00 92.69 161 ALA A N 1
ATOM 1247 C CA . ALA A 1 161 ? -10.914 -7.840 7.813 1.00 92.69 161 ALA A CA 1
ATOM 1248 C C . ALA A 1 161 ? -11.810 -6.719 7.257 1.00 92.69 161 ALA A C 1
ATOM 1250 O O . ALA A 1 161 ? -11.947 -5.661 7.863 1.00 92.69 161 ALA A O 1
ATOM 1251 N N . LEU A 1 162 ? -12.498 -6.978 6.144 1.00 94.56 162 LEU A N 1
ATOM 1252 C CA . LEU A 1 162 ? -13.391 -6.022 5.482 1.00 94.56 162 LEU A CA 1
ATOM 1253 C C . LEU A 1 162 ? -14.744 -5.835 6.183 1.00 94.56 162 LEU A C 1
ATOM 1255 O O . LEU A 1 162 ? -15.623 -5.162 5.658 1.00 94.56 162 LEU A O 1
ATOM 1259 N N . ARG A 1 163 ? -14.914 -6.388 7.388 1.00 93.19 163 ARG A N 1
ATOM 1260 C CA . ARG A 1 163 ? -16.029 -6.058 8.288 1.00 93.19 163 ARG A CA 1
ATOM 1261 C C . ARG A 1 163 ? -15.746 -4.828 9.148 1.00 93.19 163 ARG A C 1
ATOM 1263 O O . ARG A 1 163 ? -16.673 -4.314 9.768 1.00 93.19 163 ARG A O 1
ATOM 1270 N N . PHE A 1 164 ? -14.489 -4.385 9.209 1.00 94.56 164 PHE A N 1
ATOM 1271 C CA . PHE A 1 164 ? -14.065 -3.261 10.036 1.00 94.56 164 PHE A CA 1
ATOM 1272 C C . PHE A 1 164 ? -13.973 -1.974 9.198 1.00 94.56 164 PHE A C 1
ATOM 1274 O O . PHE A 1 164 ? -13.177 -1.925 8.252 1.00 94.56 164 PHE A O 1
ATOM 1281 N N . PRO A 1 165 ? -14.758 -0.928 9.522 1.00 94.81 165 PRO A N 1
ATOM 1282 C CA . PRO A 1 165 ? -14.766 0.343 8.794 1.00 94.81 165 PRO A CA 1
ATOM 1283 C C . PRO A 1 165 ? -13.389 0.999 8.650 1.00 94.81 165 PRO A C 1
ATOM 1285 O O . PRO A 1 165 ? -13.096 1.594 7.617 1.00 94.81 165 PRO A O 1
ATOM 1288 N N . GLU A 1 166 ? -12.522 0.857 9.646 1.00 93.12 166 GLU A N 1
ATOM 1289 C CA . GLU A 1 166 ? -11.159 1.390 9.668 1.00 93.12 166 GLU A CA 1
ATOM 1290 C C . GLU A 1 166 ? -10.286 0.761 8.573 1.00 93.12 166 GLU A C 1
ATOM 1292 O O . GLU A 1 166 ? -9.538 1.455 7.882 1.00 93.12 166 GLU A O 1
ATOM 1297 N N . ILE A 1 167 ? -10.424 -0.553 8.370 1.00 94.62 167 ILE A N 1
ATOM 1298 C CA . ILE A 1 167 ? -9.707 -1.290 7.324 1.00 94.62 167 ILE A CA 1
ATOM 1299 C C . ILE A 1 167 ? -10.254 -0.917 5.945 1.00 94.62 167 ILE A C 1
ATOM 1301 O O . ILE A 1 167 ? -9.476 -0.674 5.022 1.00 94.62 167 ILE A O 1
ATOM 1305 N N . ILE A 1 168 ? -11.582 -0.820 5.806 1.00 96.69 168 ILE A N 1
ATOM 1306 C CA . ILE A 1 168 ? -12.221 -0.362 4.562 1.00 96.69 168 ILE A CA 1
ATOM 1307 C C . ILE A 1 168 ? -11.710 1.039 4.199 1.00 96.69 168 ILE A C 1
ATOM 1309 O O . ILE A 1 168 ? -11.310 1.276 3.059 1.00 96.69 168 ILE A O 1
ATOM 1313 N N . PHE A 1 169 ? -11.679 1.956 5.172 1.00 95.31 169 PHE A N 1
ATOM 1314 C CA . PHE A 1 169 ? -11.177 3.315 4.983 1.00 95.31 169 PHE A CA 1
ATOM 1315 C C . PHE A 1 169 ? -9.709 3.319 4.550 1.00 95.31 169 PHE A C 1
ATOM 1317 O O . PHE A 1 169 ? -9.365 4.017 3.598 1.00 95.31 169 PHE A O 1
ATOM 1324 N N . ALA A 1 170 ? -8.856 2.512 5.186 1.00 94.69 170 ALA A N 1
ATOM 1325 C CA . ALA A 1 170 ? -7.445 2.430 4.827 1.00 94.69 170 ALA A CA 1
ATOM 1326 C C . ALA A 1 170 ? -7.233 1.940 3.382 1.00 94.69 170 ALA A C 1
ATOM 1328 O O . ALA A 1 170 ? -6.474 2.559 2.635 1.00 94.69 170 ALA A O 1
ATOM 1329 N N . PHE A 1 171 ? -7.948 0.899 2.940 1.00 96.75 171 PHE A N 1
ATOM 1330 C CA . PHE A 1 171 ? -7.853 0.428 1.552 1.00 96.75 171 PHE A CA 1
ATOM 1331 C C . PHE A 1 171 ? -8.420 1.431 0.539 1.00 96.75 171 PHE A C 1
ATOM 1333 O O . PHE A 1 171 ? -7.814 1.650 -0.510 1.00 96.75 171 PHE A O 1
ATOM 1340 N N . ALA A 1 172 ? -9.525 2.104 0.862 1.00 96.62 172 ALA A N 1
ATOM 1341 C CA . ALA A 1 172 ? -10.056 3.184 0.030 1.00 96.62 172 ALA A CA 1
ATOM 1342 C C . ALA A 1 172 ? -9.090 4.387 -0.052 1.00 96.62 172 ALA A C 1
ATOM 1344 O O . ALA A 1 172 ? -8.989 5.046 -1.089 1.00 96.62 172 ALA A O 1
ATOM 1345 N N . MET A 1 173 ? -8.329 4.661 1.013 1.00 94.44 173 MET A N 1
ATOM 1346 C CA . MET A 1 173 ? -7.247 5.647 0.981 1.00 94.44 173 MET A CA 1
ATOM 1347 C C . MET A 1 173 ? -6.074 5.192 0.108 1.00 94.44 173 MET A C 1
ATOM 1349 O O . MET A 1 173 ? -5.539 6.008 -0.643 1.00 94.44 173 MET A O 1
ATOM 1353 N N . PHE A 1 174 ? -5.705 3.908 0.134 1.00 95.31 174 PHE A N 1
ATOM 1354 C CA . PHE A 1 174 ? -4.680 3.370 -0.765 1.00 95.31 174 PHE A CA 1
ATOM 1355 C C . PHE A 1 174 ? -5.079 3.528 -2.236 1.00 95.31 174 PHE A C 1
ATOM 1357 O O . PHE A 1 174 ? -4.274 4.036 -3.013 1.00 95.31 174 PHE A O 1
ATOM 1364 N N . GLU A 1 175 ? -6.330 3.218 -2.605 1.00 96.56 175 GLU A N 1
ATOM 1365 C CA . GLU A 1 175 ? -6.863 3.431 -3.966 1.00 96.56 175 GLU A CA 1
ATOM 1366 C C . GLU A 1 175 ? -6.655 4.878 -4.450 1.00 96.56 175 GLU A C 1
ATOM 1368 O O . GLU A 1 175 ? -6.281 5.127 -5.598 1.00 96.56 175 GLU A O 1
ATOM 1373 N N . ARG A 1 176 ? -6.825 5.861 -3.566 1.00 95.12 176 ARG A N 1
ATOM 1374 C CA . ARG A 1 176 ? -6.633 7.278 -3.910 1.00 95.12 176 ARG A CA 1
ATOM 1375 C C . ARG A 1 176 ? -5.178 7.674 -4.021 1.00 95.12 176 ARG A C 1
ATOM 1377 O O . ARG A 1 176 ? -4.827 8.410 -4.940 1.00 95.12 176 ARG A O 1
ATOM 1384 N N . ILE A 1 177 ? -4.334 7.174 -3.120 1.00 94.44 177 ILE A N 1
ATOM 1385 C CA . ILE A 1 177 ? -2.884 7.392 -3.173 1.00 94.44 177 ILE A CA 1
ATOM 1386 C C . ILE A 1 177 ? -2.339 6.900 -4.515 1.00 94.44 177 ILE A C 1
ATOM 1388 O O . ILE A 1 177 ? -1.625 7.650 -5.187 1.00 94.44 177 ILE A O 1
ATOM 1392 N N . VAL A 1 178 ? -2.716 5.684 -4.933 1.00 95.00 178 VAL A N 1
ATOM 1393 C CA . VAL A 1 178 ? -2.260 5.105 -6.206 1.00 95.00 178 VAL A CA 1
ATOM 1394 C C . VAL A 1 178 ? -2.862 5.823 -7.412 1.00 95.00 178 VAL A C 1
ATOM 1396 O O . VAL A 1 178 ? -2.154 6.080 -8.385 1.00 95.00 178 VAL A O 1
ATOM 1399 N N . THR A 1 179 ? -4.134 6.229 -7.341 1.00 94.62 179 THR A N 1
ATOM 1400 C CA . THR A 1 179 ? -4.798 6.985 -8.415 1.00 94.62 179 THR A CA 1
ATOM 1401 C C . THR A 1 179 ? -4.135 8.343 -8.632 1.00 94.62 179 THR A C 1
ATOM 1403 O O . THR A 1 179 ? -3.833 8.710 -9.768 1.00 94.62 179 THR A O 1
ATOM 1406 N N . ALA A 1 180 ? -3.862 9.081 -7.553 1.00 95.06 180 ALA A N 1
ATOM 1407 C CA . ALA A 1 180 ? -3.173 10.364 -7.621 1.00 95.06 180 ALA A CA 1
ATOM 1408 C C . ALA A 1 180 ? -1.758 10.210 -8.198 1.00 95.06 180 ALA A C 1
ATOM 1410 O O . ALA A 1 180 ? -1.354 10.996 -9.057 1.00 95.06 180 ALA A O 1
ATOM 1411 N N . LEU A 1 181 ? -1.027 9.167 -7.789 1.00 95.00 181 LEU A N 1
ATOM 1412 C CA . LEU A 1 181 ? 0.318 8.905 -8.296 1.00 95.00 181 LEU A CA 1
ATOM 1413 C C . LEU A 1 181 ? 0.317 8.569 -9.795 1.00 95.00 181 LEU A C 1
ATOM 1415 O O . LEU A 1 181 ? 1.098 9.155 -10.540 1.00 95.00 181 LEU A O 1
ATOM 1419 N N . ARG A 1 182 ? -0.591 7.699 -10.259 1.00 93.00 182 ARG A N 1
ATOM 1420 C CA . ARG A 1 182 ? -0.736 7.367 -11.690 1.00 93.00 182 ARG A CA 1
ATOM 1421 C C . ARG A 1 182 ? -1.070 8.580 -12.553 1.00 93.00 182 ARG A C 1
ATOM 1423 O O . ARG A 1 182 ? -0.558 8.698 -13.658 1.00 93.00 182 ARG A O 1
ATOM 1430 N N . ARG A 1 183 ? -1.897 9.506 -12.055 1.00 93.00 183 ARG A N 1
ATOM 1431 C CA . ARG A 1 183 ? -2.194 10.765 -12.765 1.00 93.00 183 ARG A CA 1
ATOM 1432 C C . ARG A 1 183 ? -0.954 11.655 -12.906 1.00 93.00 183 ARG A C 1
ATOM 1434 O O . ARG A 1 183 ? -0.834 12.376 -13.889 1.00 93.00 183 ARG A O 1
ATOM 1441 N N . ALA A 1 184 ? -0.052 11.622 -11.925 1.00 93.25 184 ALA A N 1
ATOM 1442 C CA . ALA A 1 184 ? 1.128 12.483 -11.873 1.00 93.25 184 ALA A CA 1
ATOM 1443 C C . ALA A 1 184 ? 2.375 11.897 -12.562 1.00 93.25 184 ALA A C 1
ATOM 1445 O O . ALA A 1 184 ? 3.298 12.647 -12.890 1.00 93.25 184 ALA A O 1
ATOM 1446 N N . VAL A 1 185 ? 2.420 10.578 -12.757 1.00 91.81 185 VAL A N 1
ATOM 1447 C CA . VAL A 1 185 ? 3.521 9.857 -13.408 1.00 91.81 185 VAL A CA 1
ATOM 1448 C C . VAL A 1 185 ? 2.982 9.205 -14.687 1.00 91.81 185 VAL A C 1
ATOM 1450 O O . VAL A 1 185 ? 2.456 8.096 -14.628 1.00 91.81 185 VAL A O 1
ATOM 1453 N N . PRO A 1 186 ? 3.066 9.878 -15.847 1.00 81.06 186 PRO A N 1
ATOM 1454 C CA . PRO A 1 186 ? 2.629 9.287 -17.103 1.00 81.06 186 PRO A CA 1
ATOM 1455 C C . PRO A 1 186 ? 3.605 8.201 -17.575 1.00 81.06 186 PRO A C 1
ATOM 1457 O O . PRO A 1 186 ? 4.822 8.338 -17.437 1.00 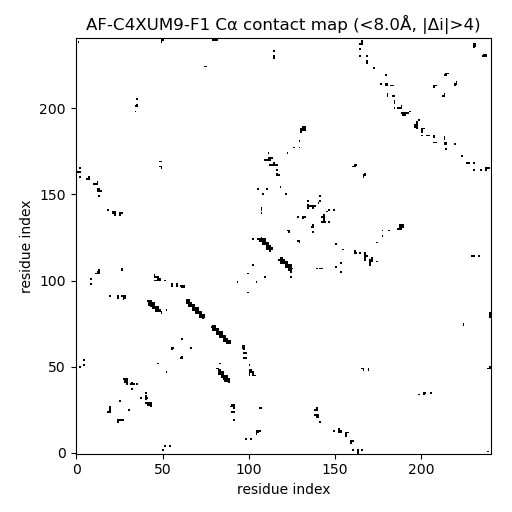81.06 186 PRO A O 1
ATOM 1460 N N . GLY A 1 187 ? 3.061 7.162 -18.206 1.00 84.81 187 GLY A N 1
ATOM 1461 C CA . GLY A 1 187 ? 3.831 6.084 -18.825 1.00 84.81 187 GLY A CA 1
ATOM 1462 C C . GLY A 1 187 ? 3.976 4.844 -17.948 1.00 84.81 187 GLY A C 1
ATOM 1463 O O . GLY A 1 187 ? 3.292 4.681 -16.939 1.00 84.81 187 GLY A O 1
ATOM 1464 N N . VAL A 1 188 ? 4.860 3.957 -18.386 1.00 86.38 188 VAL A N 1
ATOM 1465 C CA . VAL A 1 188 ? 5.136 2.661 -17.765 1.00 86.38 188 VAL A CA 1
ATOM 1466 C C . VAL A 1 188 ? 6.635 2.520 -17.517 1.00 86.38 188 VAL A C 1
ATOM 1468 O O . VAL A 1 188 ? 7.457 3.123 -18.213 1.00 86.38 188 VAL A O 1
ATOM 1471 N N . LEU A 1 189 ? 6.983 1.721 -16.515 1.00 85.12 189 LEU A N 1
ATOM 1472 C CA . LEU A 1 189 ? 8.322 1.212 -16.300 1.00 85.12 189 LEU A CA 1
ATOM 1473 C C . LEU A 1 189 ? 8.608 0.169 -17.387 1.00 85.12 189 LEU A C 1
ATOM 1475 O O . LEU A 1 189 ? 8.248 -0.997 -17.253 1.00 85.12 189 LEU A O 1
ATOM 1479 N N . ASP A 1 190 ? 9.238 0.618 -18.466 1.00 78.56 190 ASP A N 1
ATOM 1480 C CA . ASP A 1 190 ? 9.612 -0.203 -19.617 1.00 78.56 190 ASP A CA 1
ATOM 1481 C C . ASP A 1 190 ? 11.046 0.127 -20.067 1.00 78.56 190 ASP A C 1
ATOM 1483 O O . ASP A 1 190 ? 11.615 1.165 -19.703 1.00 78.56 190 ASP A O 1
ATOM 1487 N N . GLY A 1 191 ? 11.634 -0.776 -20.844 1.00 75.88 191 GLY A N 1
ATOM 1488 C CA . GLY A 1 191 ? 13.004 -0.717 -21.329 1.00 75.88 191 GLY A CA 1
ATOM 1489 C C . GLY A 1 191 ? 14.024 -1.361 -20.390 1.00 75.88 191 GLY A C 1
ATOM 1490 O O . GLY A 1 191 ? 13.821 -1.502 -19.180 1.00 75.88 191 GLY A O 1
ATOM 1491 N N . GLU A 1 192 ? 15.165 -1.721 -20.978 1.00 78.69 192 GLU A N 1
ATOM 1492 C CA . GLU A 1 192 ? 16.284 -2.346 -20.274 1.00 78.69 192 GLU A CA 1
ATOM 1493 C C . GLU A 1 192 ? 16.838 -1.445 -19.154 1.00 78.69 192 GLU A C 1
ATOM 1495 O O . GLU A 1 192 ? 16.821 -0.206 -19.285 1.00 78.69 192 GLU A O 1
ATOM 1500 N N . PRO A 1 193 ? 17.368 -2.032 -18.063 1.00 78.69 193 PRO A N 1
ATOM 1501 C CA . PRO A 1 193 ? 18.140 -1.309 -17.058 1.00 78.69 193 PRO A CA 1
ATOM 1502 C C . PRO A 1 193 ? 19.201 -0.402 -17.695 1.00 78.69 193 PRO A C 1
ATOM 1504 O O . PRO A 1 193 ? 19.947 -0.814 -18.581 1.00 78.69 193 PRO A O 1
ATOM 1507 N N . GLY A 1 194 ? 19.255 0.859 -17.261 1.00 78.12 194 GLY A N 1
ATOM 1508 C CA . GLY A 1 194 ? 20.186 1.858 -17.803 1.00 78.12 194 GLY A CA 1
ATOM 1509 C C . GLY A 1 194 ? 19.764 2.526 -19.120 1.00 78.12 194 GLY A C 1
ATOM 1510 O O . GLY A 1 194 ? 20.433 3.464 -19.554 1.00 78.12 194 GLY A O 1
ATOM 1511 N N . SER A 1 195 ? 18.649 2.121 -19.740 1.00 86.38 195 SER A N 1
ATOM 1512 C CA . SER A 1 195 ? 18.124 2.818 -20.920 1.00 86.38 195 SER A CA 1
ATOM 1513 C C . SER A 1 195 ? 17.661 4.246 -20.594 1.00 86.38 195 SER A C 1
ATOM 1515 O O . SER A 1 195 ? 17.181 4.547 -19.496 1.00 86.38 195 SER A O 1
ATOM 1517 N N . GLU A 1 196 ? 17.769 5.154 -21.570 1.00 86.25 196 GLU A N 1
ATOM 1518 C CA . GLU A 1 196 ? 17.391 6.560 -21.380 1.00 86.25 196 GLU A CA 1
ATOM 1519 C C . GLU A 1 196 ? 15.897 6.715 -21.040 1.00 86.25 196 GLU A C 1
ATOM 1521 O O . GLU A 1 196 ? 15.529 7.521 -20.183 1.00 86.25 196 GLU A O 1
ATOM 1526 N N . GLY A 1 197 ? 15.038 5.908 -21.677 1.00 86.62 197 GLY A N 1
ATOM 1527 C CA . GLY A 1 197 ? 13.595 5.874 -21.424 1.00 86.62 197 GLY A CA 1
ATOM 1528 C C . GLY A 1 197 ? 13.269 5.503 -19.979 1.00 86.62 197 GLY A C 1
ATOM 1529 O O . GLY A 1 197 ? 12.601 6.274 -19.285 1.00 86.62 197 GLY A O 1
ATOM 1530 N N . ARG A 1 198 ? 13.831 4.389 -19.497 1.00 89.44 198 ARG A N 1
ATOM 1531 C CA . ARG A 1 198 ? 13.705 3.948 -18.105 1.00 89.44 198 ARG A CA 1
ATOM 1532 C C . ARG A 1 198 ? 14.230 4.997 -17.129 1.00 89.44 198 ARG A C 1
ATOM 1534 O O . ARG A 1 198 ? 13.548 5.350 -16.171 1.00 89.44 198 ARG A O 1
ATOM 1541 N N . GLY A 1 199 ? 15.401 5.572 -17.406 1.00 88.81 199 GLY A N 1
ATOM 1542 C CA . GLY A 1 199 ? 15.985 6.625 -16.577 1.00 88.81 199 GLY A CA 1
ATOM 1543 C C . GLY A 1 199 ? 15.101 7.875 -16.479 1.00 88.81 199 GLY A C 1
ATOM 1544 O O . GLY A 1 199 ? 14.963 8.448 -15.397 1.00 88.81 199 GLY A O 1
ATOM 1545 N N . ARG A 1 200 ? 14.470 8.304 -17.583 1.00 88.88 200 ARG A N 1
ATOM 1546 C CA . ARG A 1 200 ? 13.505 9.420 -17.571 1.00 88.88 200 ARG A CA 1
ATOM 1547 C C . ARG A 1 200 ? 12.281 9.098 -16.717 1.00 88.88 200 ARG A C 1
ATOM 1549 O O . ARG A 1 200 ? 11.900 9.932 -15.896 1.00 88.88 200 ARG A O 1
ATOM 1556 N N . PHE A 1 201 ? 11.709 7.904 -16.875 1.00 92.00 201 PHE A N 1
ATOM 1557 C CA . PHE A 1 201 ? 10.569 7.455 -16.078 1.00 92.00 201 PHE A CA 1
ATOM 1558 C C . PHE A 1 201 ? 10.904 7.431 -14.579 1.00 92.00 201 PHE A C 1
ATOM 1560 O O . PHE A 1 201 ? 10.202 8.049 -13.779 1.00 92.00 201 PHE A O 1
ATOM 1567 N N . LEU A 1 202 ? 12.019 6.798 -14.197 1.00 90.44 202 LEU A N 1
ATOM 1568 C CA . LEU A 1 202 ? 12.428 6.664 -12.798 1.00 90.44 202 LEU A CA 1
ATOM 1569 C C . LEU A 1 202 ? 12.659 8.021 -12.125 1.00 90.44 202 LEU A C 1
ATOM 1571 O O . LEU A 1 202 ? 12.227 8.214 -10.991 1.00 90.44 202 LEU A O 1
ATOM 1575 N N . ARG A 1 203 ? 13.259 8.994 -12.826 1.00 89.50 203 ARG A N 1
ATOM 1576 C CA . ARG A 1 203 ? 13.405 10.365 -12.307 1.00 89.50 203 ARG A CA 1
ATOM 1577 C C . ARG A 1 203 ? 12.057 11.047 -12.082 1.00 89.50 203 ARG A C 1
ATOM 1579 O O . ARG A 1 203 ? 11.875 11.695 -11.052 1.00 89.50 203 ARG A O 1
ATOM 1586 N N . ALA A 1 204 ? 11.118 10.898 -13.018 1.00 91.12 204 ALA A N 1
ATOM 1587 C CA . ALA A 1 204 ? 9.774 11.454 -12.877 1.00 91.12 204 ALA A CA 1
ATOM 1588 C C . ALA A 1 204 ? 9.031 10.815 -11.694 1.00 91.12 204 ALA A C 1
ATOM 1590 O O . ALA A 1 204 ? 8.525 11.534 -10.833 1.00 91.12 204 ALA A O 1
ATOM 1591 N N . TYR A 1 205 ? 9.041 9.483 -11.599 1.00 92.06 205 TYR A N 1
ATOM 1592 C CA . TYR A 1 205 ? 8.480 8.746 -10.467 1.00 92.06 205 TYR A CA 1
ATOM 1593 C C . TYR A 1 205 ? 9.084 9.212 -9.136 1.00 92.06 205 TYR A C 1
ATOM 1595 O O . TYR A 1 205 ? 8.359 9.595 -8.215 1.00 92.06 205 TYR A O 1
ATOM 1603 N N . GLN A 1 206 ? 10.418 9.230 -9.051 1.00 89.69 206 GLN A N 1
ATOM 1604 C CA . GLN A 1 206 ? 11.154 9.595 -7.845 1.00 89.69 206 GLN A CA 1
ATOM 1605 C C . GLN A 1 206 ? 10.782 11.003 -7.379 1.00 89.69 206 GLN A C 1
ATOM 1607 O O . GLN A 1 206 ? 10.512 11.221 -6.196 1.00 89.69 206 GLN A O 1
ATOM 1612 N N . TRP A 1 207 ? 10.722 11.954 -8.313 1.00 90.31 207 TRP A N 1
ATOM 1613 C CA . TRP A 1 207 ? 10.317 13.322 -8.024 1.00 90.31 207 TRP A CA 1
ATOM 1614 C C . TRP A 1 207 ? 8.907 13.395 -7.435 1.00 90.31 207 TRP A C 1
ATOM 1616 O O . TRP A 1 207 ? 8.706 14.077 -6.428 1.00 90.31 207 TRP A O 1
ATOM 1626 N N . GLN A 1 208 ? 7.935 12.685 -8.014 1.00 92.31 208 GLN A N 1
ATOM 1627 C CA . GLN A 1 208 ? 6.553 12.719 -7.532 1.00 92.31 208 GLN A CA 1
ATOM 1628 C C . GLN A 1 208 ? 6.411 12.106 -6.135 1.00 92.31 208 GLN A C 1
ATOM 1630 O O . GLN A 1 208 ? 5.786 12.713 -5.264 1.00 92.31 208 GLN A O 1
ATOM 1635 N N . VAL A 1 209 ? 7.040 10.952 -5.890 1.00 89.31 209 VAL A N 1
ATOM 1636 C CA . VAL A 1 209 ? 6.970 10.278 -4.586 1.00 89.31 209 VAL A CA 1
ATOM 1637 C C . VAL A 1 209 ? 7.643 11.106 -3.489 1.00 89.31 209 VAL A C 1
ATOM 1639 O O . VAL A 1 209 ? 7.064 11.278 -2.416 1.00 89.31 209 VAL A O 1
ATOM 1642 N N . PHE A 1 210 ? 8.824 11.679 -3.740 1.00 86.44 210 PHE A N 1
ATOM 1643 C CA . PHE A 1 210 ? 9.528 12.450 -2.707 1.00 86.44 210 PHE A CA 1
ATOM 1644 C C . PHE A 1 210 ? 8.938 13.813 -2.435 1.00 86.44 210 PHE A C 1
ATOM 1646 O O . PHE A 1 210 ? 8.817 14.210 -1.278 1.00 86.44 210 PHE A O 1
ATOM 1653 N N . SER A 1 211 ? 8.581 14.538 -3.491 1.00 89.44 211 SER A N 1
ATOM 1654 C CA . SER A 1 211 ? 7.985 15.858 -3.324 1.00 89.44 211 SER A CA 1
ATOM 1655 C C . SER A 1 211 ? 6.588 15.779 -2.710 1.00 89.44 211 SER A C 1
ATOM 1657 O O . SER A 1 211 ? 6.049 16.807 -2.307 1.00 89.44 211 SER A O 1
ATOM 1659 N N . ARG A 1 212 ? 5.988 14.576 -2.664 1.00 90.06 212 ARG A N 1
ATOM 1660 C CA . ARG A 1 212 ? 4.611 14.317 -2.229 1.00 90.06 212 ARG A CA 1
ATOM 1661 C C . ARG A 1 212 ? 3.575 15.150 -2.990 1.00 90.06 212 ARG A C 1
ATOM 1663 O O . ARG A 1 212 ? 2.419 15.215 -2.580 1.00 90.06 212 ARG A O 1
ATOM 1670 N N . LYS A 1 213 ? 3.967 15.759 -4.116 1.00 91.38 213 LYS A N 1
ATOM 1671 C CA . LYS A 1 213 ? 3.135 16.658 -4.922 1.00 91.38 213 LYS A CA 1
ATOM 1672 C C . LYS A 1 213 ? 1.787 16.059 -5.316 1.00 91.38 213 LYS A C 1
ATOM 1674 O O . LYS A 1 213 ? 0.810 16.793 -5.207 1.00 91.38 213 LYS A O 1
ATOM 1679 N N . PRO A 1 214 ? 1.678 14.770 -5.699 1.00 93.50 214 PRO A N 1
ATOM 1680 C CA . PRO A 1 214 ? 0.381 14.189 -6.045 1.00 93.50 214 PRO A CA 1
ATOM 1681 C C . PRO A 1 214 ? -0.635 14.243 -4.895 1.00 93.50 214 PRO A C 1
ATOM 1683 O O . PRO A 1 214 ? -1.836 14.323 -5.134 1.00 93.50 214 PRO A O 1
ATOM 1686 N N . TRP A 1 215 ? -0.153 14.227 -3.650 1.00 93.44 215 TRP A N 1
ATOM 1687 C CA . TRP A 1 215 ? -0.973 14.159 -2.439 1.00 93.44 215 TRP A CA 1
ATOM 1688 C C . TRP A 1 215 ? -1.060 15.500 -1.696 1.00 93.44 215 TRP A C 1
ATOM 1690 O O . TRP A 1 215 ? -1.876 15.657 -0.794 1.00 93.44 215 TRP A O 1
ATOM 1700 N N . ALA A 1 216 ? -0.246 16.484 -2.083 1.00 91.25 216 ALA A N 1
ATOM 1701 C CA . ALA A 1 216 ? -0.210 17.827 -1.508 1.00 91.25 216 ALA A CA 1
ATOM 1702 C C . ALA A 1 216 ? -1.073 18.821 -2.311 1.00 91.25 216 ALA A C 1
ATOM 1704 O O . ALA A 1 216 ? -0.646 19.941 -2.592 1.00 91.25 216 ALA A O 1
ATOM 1705 N N . THR A 1 217 ? -2.275 18.404 -2.723 1.00 91.88 217 THR A N 1
ATOM 1706 C CA . THR A 1 217 ? -3.207 19.239 -3.497 1.00 91.88 217 THR A CA 1
ATOM 1707 C C . THR A 1 217 ? -4.522 19.454 -2.742 1.00 91.88 217 THR A C 1
ATOM 1709 O O . THR A 1 217 ? -4.945 18.557 -2.007 1.00 91.88 217 THR A O 1
ATOM 1712 N N . PRO A 1 218 ? -5.213 20.596 -2.944 1.00 92.00 218 PRO A N 1
ATOM 1713 C CA . PRO A 1 218 ? -6.552 20.806 -2.390 1.00 92.00 218 PRO A CA 1
ATOM 1714 C C . PRO A 1 218 ? -7.534 19.707 -2.805 1.00 92.00 218 PRO A C 1
ATOM 1716 O O . PRO A 1 218 ? -8.244 19.177 -1.961 1.00 92.00 218 PRO A O 1
ATOM 1719 N N . ALA A 1 219 ? -7.487 19.277 -4.071 1.00 92.38 219 ALA A N 1
ATOM 1720 C CA . ALA A 1 219 ? -8.338 18.204 -4.580 1.00 92.38 219 ALA A CA 1
ATOM 1721 C C . ALA A 1 219 ? -8.132 16.882 -3.819 1.00 92.38 219 ALA A C 1
ATOM 1723 O O . ALA A 1 219 ? -9.100 16.248 -3.413 1.00 92.38 219 ALA A O 1
ATOM 1724 N N . PHE A 1 220 ? -6.882 16.480 -3.558 1.00 92.44 220 PHE A N 1
ATOM 1725 C CA . PHE A 1 220 ? -6.607 15.262 -2.788 1.00 92.44 220 PHE A CA 1
ATOM 1726 C C . PHE A 1 220 ? -7.111 15.370 -1.337 1.00 92.44 220 PHE A C 1
ATOM 1728 O O . PHE A 1 220 ? -7.642 14.402 -0.782 1.00 92.44 220 PHE A O 1
ATOM 1735 N N . ALA A 1 221 ? -6.982 16.551 -0.724 1.00 90.19 221 ALA A N 1
ATOM 1736 C CA . ALA A 1 221 ? -7.508 16.817 0.613 1.00 90.19 221 ALA A CA 1
ATOM 1737 C C . ALA A 1 221 ? -9.048 16.761 0.646 1.00 90.19 221 ALA A C 1
ATOM 1739 O O . ALA A 1 221 ? -9.616 16.112 1.525 1.00 90.19 221 ALA A O 1
ATOM 1740 N N . GLU A 1 222 ? -9.723 17.368 -0.332 1.00 92.00 222 GLU A N 1
ATOM 1741 C CA . GLU A 1 222 ? -11.183 17.340 -0.486 1.00 92.00 222 GLU A CA 1
ATOM 1742 C C . GLU A 1 222 ? -11.707 15.923 -0.736 1.00 92.00 222 GLU A C 1
ATOM 1744 O O . GLU A 1 222 ? -12.661 15.487 -0.090 1.00 92.00 222 GLU A O 1
ATOM 1749 N N . GLU A 1 223 ? -11.054 15.159 -1.614 1.00 93.12 223 GLU A N 1
ATOM 1750 C CA . GLU A 1 223 ? -11.383 13.754 -1.847 1.00 93.12 223 GLU A CA 1
ATOM 1751 C C . GLU A 1 223 ? -11.264 12.960 -0.536 1.00 93.12 223 GLU A C 1
ATOM 1753 O O . GLU A 1 223 ? -12.201 12.247 -0.150 1.00 93.12 223 GLU A O 1
ATOM 1758 N N . THR A 1 224 ? -10.147 13.110 0.187 1.00 91.62 224 THR A N 1
ATOM 1759 C CA . THR A 1 224 ? -9.896 12.483 1.500 1.00 91.62 224 THR A CA 1
ATOM 1760 C C . THR A 1 224 ? -11.001 12.824 2.497 1.00 91.62 224 THR A C 1
ATOM 1762 O O . THR A 1 224 ? -11.595 11.917 3.088 1.00 91.62 224 THR A O 1
ATOM 1765 N N . ALA A 1 225 ? -11.355 14.105 2.598 1.00 91.69 225 ALA A N 1
ATOM 1766 C CA . ALA A 1 225 ? -12.434 14.590 3.444 1.00 91.69 225 ALA A CA 1
ATOM 1767 C C . ALA A 1 225 ? -13.787 13.962 3.090 1.00 91.69 225 ALA A C 1
ATOM 1769 O O . ALA A 1 225 ? -14.515 13.500 3.971 1.00 91.69 225 ALA A O 1
ATOM 1770 N N . ALA A 1 226 ? -14.103 13.887 1.797 1.00 94.25 226 ALA A N 1
ATOM 1771 C CA . ALA A 1 226 ? -15.356 13.329 1.314 1.00 94.25 226 ALA A CA 1
ATOM 1772 C C . ALA A 1 226 ? -15.497 11.835 1.647 1.00 94.25 226 ALA A C 1
ATOM 1774 O O . ALA A 1 226 ? -16.573 11.404 2.059 1.00 94.25 226 ALA A O 1
ATOM 1775 N N . LEU A 1 227 ? -14.422 11.042 1.541 1.00 95.06 227 LEU A N 1
ATOM 1776 C CA . LEU A 1 227 ? -14.456 9.633 1.976 1.00 95.06 227 LEU A CA 1
ATOM 1777 C C . LEU A 1 227 ? -14.607 9.508 3.472 1.00 95.06 227 LEU A C 1
ATOM 1779 O O . LEU A 1 227 ? -15.383 8.671 3.917 1.00 95.06 227 LEU A O 1
ATOM 1783 N N . TYR A 1 228 ? -13.882 10.321 4.237 1.00 93.44 228 TYR A N 1
ATOM 1784 C CA . TYR A 1 228 ? -13.993 10.293 5.685 1.00 93.44 228 TYR A CA 1
ATOM 1785 C C . TYR A 1 228 ? -15.438 10.553 6.129 1.00 93.44 228 TYR A C 1
ATOM 1787 O O . TYR A 1 228 ? -16.012 9.790 6.911 1.00 93.44 228 TYR A O 1
ATOM 1795 N N . ALA A 1 229 ? -16.066 11.578 5.549 1.00 93.69 229 ALA A N 1
ATOM 1796 C CA . ALA A 1 229 ? -17.463 11.905 5.788 1.00 93.69 229 ALA A CA 1
ATOM 1797 C C . ALA A 1 229 ? -18.415 10.794 5.310 1.00 93.69 229 ALA A C 1
ATOM 1799 O O . ALA A 1 229 ? -19.388 10.481 5.996 1.00 93.69 229 ALA A O 1
ATOM 1800 N N . ALA A 1 230 ? -18.157 10.181 4.151 1.00 96.38 230 ALA A N 1
ATOM 1801 C CA . ALA A 1 230 ? -18.979 9.092 3.623 1.00 96.38 230 ALA A CA 1
ATOM 1802 C C . ALA A 1 230 ? -18.898 7.827 4.493 1.00 96.38 230 ALA A C 1
ATOM 1804 O O . ALA A 1 230 ? -19.929 7.229 4.805 1.00 96.38 230 ALA A O 1
ATOM 1805 N N . MET A 1 231 ? -17.696 7.458 4.941 1.00 95.38 231 MET A N 1
ATOM 1806 C CA . MET A 1 231 ? -17.476 6.345 5.864 1.00 95.38 231 MET A CA 1
ATOM 1807 C C . MET A 1 231 ? -18.132 6.611 7.216 1.00 95.38 231 MET A C 1
ATOM 1809 O O . MET A 1 231 ? -18.873 5.759 7.701 1.00 95.38 231 MET A O 1
ATOM 1813 N N . THR A 1 232 ? -17.955 7.815 7.767 1.00 93.56 232 THR A N 1
ATOM 1814 C CA . THR A 1 232 ? -18.561 8.207 9.048 1.00 93.56 232 THR A CA 1
ATOM 1815 C C . THR A 1 232 ? -20.086 8.180 8.991 1.00 93.56 232 THR A C 1
ATOM 1817 O O . THR A 1 232 ? -20.745 7.706 9.911 1.00 93.56 232 THR A O 1
ATOM 1820 N N . ARG A 1 233 ? -20.674 8.636 7.880 1.00 95.50 233 ARG A N 1
ATOM 1821 C CA . ARG A 1 233 ? -22.128 8.601 7.668 1.00 95.50 233 ARG A CA 1
ATOM 1822 C C . ARG A 1 233 ? -22.680 7.179 7.614 1.00 95.50 233 ARG A C 1
ATOM 1824 O O . ARG A 1 233 ? -23.807 6.953 8.036 1.00 95.50 233 ARG A O 1
ATOM 1831 N N . ARG A 1 234 ? -21.913 6.239 7.058 1.00 96.06 234 ARG A N 1
ATOM 1832 C CA . ARG A 1 234 ? -22.343 4.849 6.879 1.00 96.06 234 ARG A CA 1
ATOM 1833 C C . ARG A 1 234 ? -22.132 3.996 8.127 1.00 96.06 234 ARG A C 1
ATOM 1835 O O . ARG A 1 234 ? -22.987 3.174 8.433 1.00 96.06 234 ARG A O 1
ATOM 1842 N N . HIS A 1 235 ? -21.000 4.168 8.801 1.00 94.62 235 HIS A N 1
ATOM 1843 C CA . HIS A 1 235 ? -20.531 3.254 9.849 1.00 94.62 235 HIS A CA 1
ATOM 1844 C C . HIS A 1 235 ? -20.442 3.891 11.237 1.00 94.62 235 HIS A C 1
ATOM 1846 O O . HIS A 1 235 ? -20.155 3.198 12.209 1.00 94.62 235 HIS A O 1
ATOM 1852 N N . GLY A 1 236 ? -20.698 5.195 11.344 1.00 92.06 236 GLY A N 1
ATOM 1853 C CA . GLY A 1 236 ? -20.373 5.981 12.529 1.00 92.06 236 GLY A CA 1
ATOM 1854 C C . GLY A 1 236 ? -18.901 6.416 12.552 1.00 92.06 236 GLY A C 1
ATOM 1855 O O . GLY A 1 236 ? -18.150 6.131 11.617 1.00 92.06 236 GLY A O 1
ATOM 1856 N N . PRO A 1 237 ? -18.477 7.147 13.597 1.00 88.88 237 PRO A N 1
ATOM 1857 C CA . PRO A 1 237 ? -17.105 7.632 13.721 1.00 88.88 237 PRO A CA 1
ATOM 1858 C C . PRO A 1 237 ? -16.075 6.498 13.644 1.00 88.88 237 PRO A C 1
ATOM 1860 O O . PRO A 1 237 ? -16.211 5.496 14.342 1.00 88.88 237 PRO A O 1
ATOM 1863 N N . LEU A 1 238 ? -15.039 6.687 12.822 1.00 88.81 238 LEU A N 1
ATOM 1864 C CA . LEU A 1 238 ? -13.931 5.734 12.679 1.00 88.81 238 LEU A CA 1
ATOM 1865 C C . LEU A 1 238 ? -12.916 5.878 13.821 1.00 88.81 238 LEU A C 1
ATOM 1867 O O . LEU A 1 238 ? -12.580 7.010 14.193 1.00 88.81 238 LEU A O 1
ATOM 1871 N N . ASP A 1 239 ? -12.388 4.751 14.303 1.00 87.44 239 ASP A N 1
ATOM 1872 C CA . ASP A 1 239 ? -11.288 4.692 15.274 1.00 87.44 239 ASP A CA 1
ATOM 1873 C C . ASP A 1 239 ? -9.933 4.560 14.555 1.00 87.44 239 ASP A C 1
ATOM 1875 O O . ASP A 1 239 ? -9.483 3.472 14.209 1.00 87.44 239 ASP A O 1
ATOM 1879 N N . LEU A 1 240 ? -9.302 5.697 14.251 1.00 81.81 240 LEU A N 1
ATOM 1880 C CA . LEU A 1 240 ? -8.056 5.756 13.470 1.00 81.81 240 LEU A CA 1
ATOM 1881 C C . LEU A 1 240 ? -6.795 5.954 14.332 1.00 81.81 240 LEU A C 1
ATOM 1883 O O . LEU A 1 240 ? -5.766 6.397 13.807 1.00 81.81 240 LEU A O 1
ATOM 1887 N N . ALA A 1 241 ? -6.905 5.707 15.640 1.00 66.25 241 ALA A N 1
ATOM 1888 C CA . ALA A 1 241 ? -5.841 5.930 16.616 1.00 66.25 241 ALA A CA 1
ATOM 1889 C C . ALA A 1 241 ? -4.731 4.866 16.570 1.00 66.25 241 ALA A C 1
ATOM 1891 O O . ALA A 1 241 ? -5.019 3.677 16.292 1.00 66.25 241 ALA A O 1
#

Nearest PDB structures (foldseek):
  2ab5-assembly1_A  TM=5.324E-01  e=5.394E+00  Saccharomyces cerevisiae
  2ab5-assembly1_B  TM=5.090E-01  e=7.381E+00  Saccharomyces cerevisiae

Foldseek 3Di:
DDFPLVLLLPFQQQPDPPLCVVLVNPQQALVCLVLAPDPLSLWDKAKAFFCRQVVQVVVVHADPQKDWDWDWDAAPVRDTFIIIIITHNCSSVCPPRTRDGVLVSLPQWDFDADLQLQGPGIDGSDLQQNFAPAQCSDSRCCSNPVVVVSVVSNNVRCVSVSNALSSNLVSNLVVLLSVLLPVQQDHHCDDDPPDPVNSVSSVSSSCCVVVVVSCPDPVNSVVSNVSQVVSCVVPNHHDSD

Sequence (241 aa):
MSVNWAAIAEARHVAVKDCWTTCDGYCCKNFLAGELSLPDADKVIVPYLPGEFAYQQTLGGLPESVRAVRQTYVLPDGRPWNVDFLHCTAKGRCDGLFYKPLVCRIYPYFPLVDLAGSIRGFEYCSLMDLFHAGPDAHPCTLARELGQAVQDGLRRSLAPALRFPEIIFAFAMFERIVTALRRAVPGVLDGEPGSEGRGRFLRAYQWQVFSRKPWATPAFAEETAALYAAMTRRHGPLDLA

Organism: Solidesulfovibrio magneticus (strain ATCC 700980 / DSM 13731 / RS-1) (NCBI:txid573370)